Protein AF-A0A521PHE8-F1 (afdb_monomer_lite)

Foldseek 3Di:
DWDFDADPNDTDTFDKAWLADDDDDDPPDCPPDPDQDDPDDQQAFLVRHGQDPLLVLLLLLLQQLLVVLVVPQQDQDPDDPDDAQDLVVFDDDDVRVVVNVVSNVVSVVVVVVNVVRRVVNVVSVVVSVLLNVLSSQLSNCSRVVDQDDDPDVVSSVSNCQSNDPPNVVVCPPVRRPDDSDKDKGWHDPDDDDDPRDDDSDPITMIITRPPPPDPPVSVVVVCCVVVVVVVVVVVVVVVVVVD

pLDDT: mean 74.25, std 20.32, range [35.22, 98.5]

Secondary structure (DSSP, 8-state):
-EEEEEETTEEEEEEEEE--S-----GGG--S-----------B-TTSPBPPHHHHHHHHHHHHHHHHHHH-PPPPPPP--PPPPPGGGS-SSHHHHHHHHHHHHHHHHHHHHHHHHHHHHHHHHHHHHHHHHHHHHHHHHHHHTS----S-HHHHHHHHHHHSTTGGGT-TTSTT-S---EEEEPPP-----GGGS--------EEEE---PPPHHHHHHHHHHHHHHHHHHHHHHHHHT--

Sequence (243 aa):
MQFDAVYGGQSVDLLAWCVDVYHTISAKDYAPDLQYVDTSTLSTDFNGKALDSGDVLKIGLLANYGQGVFDDVPVPPPAFTQAEPKRNQFPNGSAGTTAYNNAKAAYNAAKAAYNTALAAYNTAVSTRYTRLQAVQGAIWQVASNRNVSSSDSSFDLLVDNLSSANLTDFFVGGYGDGDYGFTLITPVQQYGGWNGKTPLALTQSFVFATGAVPEPTTWALLIAGFGGAGAMLRRQRRLASVA

Radius of gyration: 27.52 Å; chains: 1; bounding box: 55×78×85 Å

Structure (mmCIF, N/CA/C/O backbone):
data_AF-A0A521PHE8-F1
#
_entry.id   AF-A0A521PHE8-F1
#
loop_
_atom_site.group_PDB
_atom_site.id
_atom_site.type_symbol
_atom_site.label_atom_id
_atom_site.label_alt_id
_atom_site.label_comp_id
_atom_site.label_asym_id
_atom_site.label_entity_id
_atom_site.label_seq_id
_atom_site.pdbx_PDB_ins_code
_atom_site.Cartn_x
_atom_site.Cartn_y
_atom_site.Cartn_z
_atom_site.occupancy
_atom_site.B_iso_or_equiv
_atom_site.auth_seq_id
_atom_site.auth_comp_id
_atom_site.auth_asym_id
_atom_site.auth_atom_id
_atom_site.pdbx_PDB_model_num
ATOM 1 N N . MET A 1 1 ? -1.080 3.377 -10.713 1.00 60.16 1 MET A N 1
ATOM 2 C CA . MET A 1 1 ? -2.491 3.628 -11.103 1.00 60.16 1 MET A CA 1
ATOM 3 C C . MET A 1 1 ? -3.204 2.298 -11.210 1.00 60.16 1 MET A C 1
ATOM 5 O O . MET A 1 1 ? -2.550 1.339 -11.595 1.00 60.16 1 MET A O 1
ATOM 9 N N . GLN A 1 2 ? -4.483 2.239 -10.845 1.00 61.22 2 GLN A N 1
ATOM 10 C CA . GLN A 1 2 ? -5.293 1.025 -10.953 1.00 61.22 2 GLN A CA 1
ATOM 11 C C . GLN A 1 2 ? -6.159 1.121 -12.208 1.00 61.22 2 GLN A C 1
ATOM 13 O O . GLN A 1 2 ? -6.811 2.143 -12.423 1.00 61.22 2 GLN A O 1
ATOM 18 N N . PHE A 1 3 ? -6.121 0.079 -13.029 1.00 60.34 3 PHE A N 1
ATOM 19 C CA . PHE A 1 3 ? -6.925 -0.065 -14.233 1.00 60.34 3 PHE A CA 1
ATOM 20 C C . PHE A 1 3 ? -7.779 -1.323 -14.111 1.00 60.34 3 PHE A C 1
ATOM 22 O O . PHE A 1 3 ? -7.277 -2.353 -13.670 1.00 60.34 3 PHE A O 1
ATOM 29 N N . ASP A 1 4 ? -9.029 -1.254 -14.556 1.00 54.91 4 ASP A N 1
ATOM 30 C CA . ASP A 1 4 ? -9.853 -2.443 -14.750 1.00 54.91 4 ASP A CA 1
ATOM 31 C C . ASP A 1 4 ? -9.516 -3.030 -16.125 1.00 54.91 4 ASP A C 1
ATOM 33 O O . ASP A 1 4 ? -9.823 -2.432 -17.159 1.00 54.91 4 ASP A O 1
ATOM 37 N N . ALA A 1 5 ? -8.837 -4.175 -16.155 1.00 57.88 5 ALA A N 1
ATOM 38 C CA . ALA A 1 5 ? -8.518 -4.883 -17.391 1.00 57.88 5 ALA A CA 1
ATOM 39 C C . ALA A 1 5 ? -9.396 -6.129 -17.536 1.00 57.88 5 ALA A C 1
ATOM 41 O O . ALA A 1 5 ? -9.776 -6.753 -16.550 1.00 57.88 5 ALA A O 1
ATOM 42 N N . VAL A 1 6 ? -9.699 -6.533 -18.771 1.00 51.12 6 VAL A N 1
ATOM 43 C CA . VAL A 1 6 ? -10.417 -7.787 -19.038 1.00 51.12 6 VAL A CA 1
ATOM 44 C C . VAL A 1 6 ? -9.437 -8.819 -19.587 1.00 51.12 6 VAL A C 1
ATOM 46 O O . VAL A 1 6 ? -8.981 -8.703 -20.722 1.00 51.12 6 VAL A O 1
ATOM 49 N N . TYR A 1 7 ? -9.134 -9.855 -18.803 1.00 48.12 7 TYR A N 1
ATOM 50 C CA . TYR A 1 7 ? -8.293 -10.980 -19.222 1.00 48.12 7 TYR A CA 1
ATOM 51 C C . TYR A 1 7 ? -9.130 -12.259 -19.288 1.00 48.12 7 TYR A C 1
ATOM 53 O O . TYR A 1 7 ? -9.743 -12.668 -18.304 1.00 48.12 7 TYR A O 1
ATOM 61 N N . GLY A 1 8 ? -9.226 -12.876 -20.471 1.00 59.75 8 GLY A N 1
ATOM 62 C CA . GLY A 1 8 ? -10.042 -14.085 -20.661 1.00 59.75 8 GLY A CA 1
ATOM 63 C C . GLY A 1 8 ? -11.537 -13.900 -20.348 1.00 59.75 8 GLY A C 1
ATOM 64 O O . GLY A 1 8 ? -12.208 -14.865 -19.992 1.00 59.75 8 GLY A O 1
ATOM 65 N N . GLY A 1 9 ? -12.058 -12.671 -20.446 1.00 62.38 9 GLY A N 1
ATOM 66 C CA . GLY A 1 9 ? -13.449 -12.335 -20.115 1.00 62.38 9 GLY A CA 1
ATOM 67 C C . GLY A 1 9 ? -13.716 -12.045 -18.632 1.00 62.38 9 GLY A C 1
ATOM 68 O O . GLY A 1 9 ? -14.867 -11.806 -18.272 1.00 62.38 9 GLY A O 1
ATOM 69 N N . GLN A 1 10 ? -12.689 -12.044 -17.775 1.00 51.66 10 GLN A N 1
ATOM 70 C CA . GLN A 1 10 ? -12.795 -11.671 -16.361 1.00 51.66 10 GLN A CA 1
ATOM 71 C C . GLN A 1 10 ? -12.160 -10.303 -16.105 1.00 51.66 10 GLN A C 1
ATOM 73 O O . GLN A 1 10 ? -11.093 -10.012 -16.643 1.00 51.66 10 GLN A O 1
ATOM 78 N N . SER A 1 11 ? -12.816 -9.483 -15.278 1.00 61.56 11 SER A N 1
ATOM 79 C CA . SER A 1 11 ? -12.258 -8.213 -14.801 1.00 61.56 11 SER A CA 1
ATOM 80 C C . SER A 1 11 ? -11.144 -8.495 -13.798 1.00 61.56 11 SER A C 1
ATOM 82 O O . SER A 1 11 ? -11.363 -9.233 -12.836 1.00 61.56 11 SER A O 1
ATOM 84 N N . VAL A 1 12 ? -9.973 -7.914 -14.022 1.00 58.94 12 VAL A N 1
ATOM 85 C CA . VAL A 1 12 ? -8.814 -7.982 -13.133 1.00 58.94 12 VAL A CA 1
ATOM 86 C C . VAL A 1 12 ? -8.311 -6.573 -12.847 1.00 58.94 12 VAL A C 1
ATOM 88 O O . VAL A 1 12 ? -8.234 -5.740 -13.752 1.00 58.94 12 VAL A O 1
ATOM 91 N N . ASP A 1 13 ? -7.961 -6.321 -11.588 1.00 63.97 13 ASP A N 1
ATOM 92 C CA . ASP A 1 13 ? -7.276 -5.095 -11.192 1.00 63.97 13 ASP A CA 1
ATOM 93 C C . ASP A 1 13 ? -5.836 -5.144 -11.708 1.00 63.97 13 ASP A C 1
ATOM 95 O O . ASP A 1 13 ? -5.062 -6.038 -11.361 1.00 63.97 13 ASP A O 1
ATOM 99 N N . LEU A 1 14 ? -5.470 -4.176 -12.543 1.00 64.56 14 LEU A N 1
ATOM 100 C CA . LEU A 1 14 ? -4.130 -4.028 -13.091 1.00 64.56 14 LEU A CA 1
ATOM 101 C C . LEU A 1 14 ? -3.455 -2.809 -12.465 1.00 64.56 14 LEU A C 1
ATOM 103 O O . LEU A 1 14 ? -3.880 -1.667 -12.665 1.00 64.56 14 LEU A O 1
ATOM 107 N N . LEU A 1 15 ? -2.370 -3.042 -11.727 1.00 73.25 15 LEU A N 1
ATOM 108 C CA . LEU A 1 15 ? -1.516 -1.974 -11.224 1.00 73.25 15 LEU A CA 1
ATOM 109 C C . LEU A 1 15 ? -0.431 -1.654 -12.255 1.00 73.25 15 LEU A C 1
ATOM 111 O O . LEU A 1 15 ? 0.414 -2.490 -12.571 1.00 73.25 15 LEU A O 1
ATOM 115 N N . ALA A 1 16 ? -0.437 -0.419 -12.752 1.00 74.44 16 ALA A N 1
ATOM 116 C CA . ALA A 1 16 ? 0.614 0.089 -13.630 1.00 74.44 16 ALA A CA 1
ATOM 117 C C . ALA A 1 16 ? 1.405 1.216 -12.973 1.00 74.44 16 ALA A C 1
ATOM 119 O O . ALA A 1 16 ? 0.843 2.067 -12.265 1.00 74.44 16 ALA A O 1
ATOM 120 N N . TRP A 1 17 ? 2.688 1.267 -13.312 1.00 81.88 17 TRP A N 1
ATOM 121 C CA . TRP A 1 17 ? 3.620 2.307 -12.902 1.00 81.88 17 TRP A CA 1
ATOM 122 C C . TRP A 1 17 ? 4.071 3.118 -14.107 1.00 81.88 17 TRP A C 1
ATOM 124 O O . TRP A 1 17 ? 4.431 2.557 -15.140 1.00 81.88 17 TRP A O 1
ATOM 134 N N . CYS A 1 18 ? 4.066 4.440 -13.978 1.00 79.19 18 CYS A N 1
ATOM 135 C CA . CYS A 1 18 ? 4.538 5.323 -15.037 1.00 79.19 18 CYS A CA 1
ATOM 136 C C . CYS A 1 18 ? 6.061 5.305 -15.088 1.00 79.19 18 CYS A C 1
ATOM 138 O O . CYS A 1 18 ? 6.711 5.509 -14.070 1.00 79.19 18 CYS A O 1
ATOM 140 N N . VAL A 1 19 ? 6.637 5.142 -16.269 1.00 74.19 19 VAL A N 1
ATOM 141 C CA . VAL A 1 19 ? 8.089 5.239 -16.460 1.00 74.19 19 VAL A CA 1
ATOM 142 C C . VAL A 1 19 ? 8.487 6.611 -17.026 1.00 74.19 19 VAL A C 1
ATOM 144 O O . VAL A 1 19 ? 9.605 7.060 -16.797 1.00 74.19 19 VAL A O 1
ATOM 147 N N . ASP A 1 20 ? 7.553 7.326 -17.668 1.00 65.81 20 ASP A N 1
ATOM 148 C CA . ASP A 1 20 ? 7.750 8.692 -18.188 1.00 65.81 20 ASP A CA 1
ATOM 149 C C . ASP A 1 20 ? 6.983 9.759 -17.368 1.00 65.81 20 ASP A C 1
ATOM 151 O O . ASP A 1 20 ? 5.955 9.477 -16.739 1.00 65.81 20 ASP A O 1
ATOM 155 N N . VAL A 1 21 ? 7.504 10.990 -17.391 1.00 50.66 21 VAL A N 1
ATOM 156 C CA . VAL A 1 21 ? 7.116 12.171 -16.600 1.00 50.66 21 VAL A CA 1
ATOM 157 C C . VAL A 1 21 ? 6.097 13.060 -17.333 1.00 50.66 21 VAL A C 1
ATOM 159 O O . VAL A 1 21 ? 5.413 13.859 -16.695 1.00 50.66 21 VAL A O 1
ATOM 162 N N . TYR A 1 22 ? 5.931 12.920 -18.655 1.00 45.50 22 TYR A N 1
ATOM 163 C CA . TYR A 1 22 ? 4.944 13.695 -19.415 1.00 45.50 22 TYR A CA 1
ATOM 164 C C . TYR A 1 22 ? 3.748 12.857 -19.865 1.00 45.50 22 TYR A C 1
ATOM 166 O O . TYR A 1 22 ? 3.792 12.165 -20.879 1.00 45.50 22 TYR A O 1
ATOM 174 N N . HIS A 1 23 ? 2.623 13.001 -19.166 1.00 42.50 23 HIS A N 1
ATOM 175 C CA . HIS A 1 23 ? 1.325 12.620 -19.713 1.00 42.50 23 HIS A CA 1
ATOM 176 C C . HIS A 1 23 ? 0.177 13.398 -19.075 1.00 42.50 23 HIS A C 1
ATOM 178 O O . HIS A 1 23 ? 0.193 13.748 -17.898 1.00 42.50 23 HIS A O 1
ATOM 184 N N . THR A 1 24 ? -0.863 13.624 -19.871 1.00 38.47 24 THR A N 1
ATOM 185 C CA . THR A 1 24 ? -2.204 13.966 -19.393 1.00 38.47 24 THR A CA 1
ATOM 186 C C . THR A 1 24 ? -3.090 12.758 -19.663 1.00 38.47 24 THR A C 1
ATOM 188 O O . THR A 1 24 ? -3.462 12.498 -20.802 1.00 38.47 24 THR A O 1
ATOM 191 N N . ILE A 1 25 ? -3.420 11.996 -18.619 1.00 41.69 25 ILE A N 1
ATOM 192 C CA . ILE A 1 25 ? -4.462 10.971 -18.710 1.00 41.69 25 ILE A CA 1
ATOM 193 C C . ILE A 1 25 ? -5.783 11.700 -18.490 1.00 41.69 25 ILE A C 1
ATOM 195 O O . ILE A 1 25 ? -6.080 12.136 -17.379 1.00 41.69 25 ILE A O 1
ATOM 199 N N . SER A 1 26 ? -6.566 11.882 -19.551 1.00 39.66 26 SER A N 1
ATOM 200 C CA . SER A 1 26 ? -7.936 12.375 -19.424 1.00 39.66 26 SER A CA 1
ATOM 201 C C . SER A 1 26 ? -8.899 11.265 -19.821 1.00 39.66 26 SER A C 1
ATOM 203 O O . SER A 1 26 ? -8.796 10.710 -20.910 1.00 39.66 26 SER A O 1
ATOM 205 N N . ALA A 1 27 ? -9.844 10.948 -18.936 1.00 41.09 27 ALA A N 1
ATOM 206 C CA . ALA A 1 27 ? -10.867 9.925 -19.158 1.00 41.09 27 ALA A CA 1
ATOM 207 C C . ALA A 1 27 ? -11.920 10.330 -20.207 1.00 41.09 27 ALA A C 1
ATOM 209 O O . ALA A 1 27 ? -12.924 9.643 -20.362 1.00 41.09 27 ALA A O 1
ATOM 210 N N . LYS A 1 28 ? -11.768 11.489 -20.862 1.00 35.22 28 LYS A N 1
ATOM 211 C CA . LYS A 1 28 ? -12.925 12.176 -21.430 1.00 35.22 28 LYS A CA 1
ATOM 212 C C . LYS A 1 28 ? -13.445 11.571 -22.736 1.00 35.22 28 LYS A C 1
ATOM 214 O O . LYS A 1 28 ? -14.635 11.713 -22.961 1.00 35.22 28 LYS A O 1
ATOM 219 N N . ASP A 1 29 ? -12.645 10.844 -23.521 1.00 39.34 29 ASP A N 1
ATOM 220 C CA . ASP A 1 29 ? -13.097 10.328 -24.829 1.00 39.34 29 ASP A CA 1
ATOM 221 C C . ASP A 1 29 ? -12.449 8.983 -25.246 1.00 39.34 29 ASP A C 1
ATOM 223 O O . ASP A 1 29 ? -12.156 8.778 -26.422 1.00 39.34 29 ASP A O 1
ATOM 227 N N . TYR A 1 30 ? -12.192 8.046 -24.321 1.00 43.03 30 TYR A N 1
ATOM 228 C CA . TYR A 1 30 ? -11.636 6.731 -24.695 1.00 43.03 30 TYR A CA 1
ATOM 229 C C . TYR A 1 30 ? -12.733 5.709 -25.024 1.00 43.03 30 TYR A C 1
ATOM 231 O O . TYR A 1 30 ? -13.210 4.972 -24.165 1.00 43.03 30 TYR A O 1
ATOM 239 N N . ALA A 1 31 ? -13.132 5.686 -26.295 1.00 37.62 31 ALA A N 1
ATOM 240 C CA . ALA A 1 31 ? -13.858 4.586 -26.921 1.00 37.62 31 ALA A CA 1
ATOM 241 C C . ALA A 1 31 ? -13.259 4.340 -28.322 1.00 37.62 31 ALA A C 1
ATOM 243 O O . ALA A 1 31 ? -13.272 5.263 -29.139 1.00 37.62 31 ALA A O 1
ATOM 244 N N . PRO A 1 32 ? -12.768 3.134 -28.659 1.00 52.19 32 PRO A N 1
ATOM 245 C CA . PRO A 1 32 ? -12.694 1.925 -27.842 1.00 52.19 32 PRO A CA 1
ATOM 246 C C . PRO A 1 32 ? -11.454 1.930 -26.934 1.00 52.19 32 PRO A C 1
ATOM 248 O O . PRO A 1 32 ? -10.542 2.723 -27.140 1.00 52.19 32 PRO A O 1
ATOM 251 N N . ASP A 1 33 ? -11.477 1.067 -25.921 1.00 48.22 33 ASP A N 1
ATOM 252 C CA . ASP A 1 33 ? -10.433 0.764 -24.934 1.00 48.22 33 ASP A CA 1
ATOM 253 C C . ASP A 1 33 ? -9.002 1.139 -25.352 1.00 48.22 33 ASP A C 1
ATOM 255 O O . ASP A 1 33 ? -8.581 0.866 -26.476 1.00 48.22 33 ASP A O 1
ATOM 259 N N . LEU A 1 34 ? -8.232 1.716 -24.421 1.00 43.12 34 LEU A N 1
ATOM 260 C CA . LEU A 1 34 ? -6.784 1.914 -24.550 1.00 43.12 34 LEU A CA 1
ATOM 261 C C . LEU A 1 34 ? -6.100 0.584 -24.921 1.00 43.12 34 LEU A C 1
ATOM 263 O O . LEU A 1 34 ? -5.728 -0.205 -24.053 1.00 43.12 34 LEU A O 1
ATOM 267 N N . GLN A 1 35 ? -5.945 0.320 -26.219 1.00 40.91 35 GLN A N 1
ATOM 268 C CA . GLN A 1 35 ? -5.210 -0.832 -26.718 1.00 40.91 35 GLN A CA 1
ATOM 269 C C . GLN A 1 35 ? -3.734 -0.477 -26.756 1.00 40.91 35 GLN A C 1
ATOM 271 O O . GLN A 1 35 ? -3.238 0.183 -27.668 1.00 40.91 35 GLN A O 1
ATOM 276 N N . TYR A 1 36 ? -3.033 -0.943 -25.738 1.00 42.69 36 TYR A N 1
ATOM 277 C CA . TYR A 1 36 ? -1.590 -0.922 -25.698 1.00 42.69 36 TYR A CA 1
ATOM 278 C C . TYR A 1 36 ? -1.056 -2.187 -26.372 1.00 42.69 36 TYR A C 1
ATOM 280 O O . TYR A 1 36 ? -1.073 -3.268 -25.789 1.00 42.69 36 TYR A O 1
ATOM 288 N N . VAL A 1 37 ? -0.610 -2.061 -27.619 1.00 37.97 37 VAL A N 1
ATOM 289 C CA . VAL A 1 37 ? 0.089 -3.137 -28.327 1.00 37.97 37 VAL A CA 1
ATOM 290 C C . VAL A 1 37 ? 1.516 -2.665 -28.517 1.00 37.97 37 VAL A C 1
ATOM 292 O O . VAL A 1 37 ? 1.806 -1.937 -29.464 1.00 37.97 37 VAL A O 1
ATOM 295 N N . ASP A 1 38 ? 2.394 -3.018 -27.585 1.00 41.22 38 ASP A N 1
ATOM 296 C CA . ASP A 1 38 ? 3.804 -2.699 -27.725 1.00 41.22 38 ASP A CA 1
ATOM 297 C C . ASP A 1 38 ? 4.692 -3.879 -27.340 1.00 41.22 38 ASP A C 1
ATOM 299 O O . ASP A 1 38 ? 4.517 -4.517 -26.305 1.00 41.22 38 ASP A O 1
ATOM 303 N N . THR A 1 39 ? 5.631 -4.175 -28.232 1.00 43.56 39 THR A N 1
ATOM 304 C CA . THR A 1 39 ? 6.709 -5.153 -28.051 1.00 43.56 39 THR A CA 1
ATOM 305 C C . THR A 1 39 ? 8.073 -4.461 -28.038 1.00 43.56 39 THR A C 1
ATOM 307 O O . THR A 1 39 ? 9.100 -5.129 -28.162 1.00 43.56 39 THR A O 1
ATOM 310 N N . SER A 1 40 ? 8.097 -3.127 -27.989 1.00 41.78 40 SER A N 1
ATOM 311 C CA . SER A 1 40 ? 9.316 -2.330 -28.037 1.00 41.78 40 SER A CA 1
ATOM 312 C C . SER A 1 40 ? 9.991 -2.317 -26.672 1.00 41.78 40 SER A C 1
ATOM 314 O O . SER A 1 40 ? 9.370 -2.156 -25.624 1.00 41.78 40 SER A O 1
ATOM 316 N N . THR A 1 41 ? 11.303 -2.499 -26.681 1.00 51.81 41 THR A N 1
ATOM 317 C CA . THR A 1 41 ? 12.117 -2.455 -25.470 1.00 51.81 41 THR A CA 1
ATOM 318 C C . THR A 1 41 ? 12.286 -1.006 -25.010 1.00 51.81 41 THR A C 1
ATOM 320 O O . THR A 1 41 ? 12.571 -0.140 -25.838 1.00 51.81 41 THR A O 1
ATOM 323 N N . LEU A 1 42 ? 12.195 -0.734 -23.700 1.00 58.28 42 LEU A N 1
ATOM 324 C CA . LEU A 1 42 ? 12.598 0.562 -23.139 1.00 58.28 42 LEU A CA 1
ATOM 325 C C . LEU A 1 42 ? 14.093 0.766 -23.394 1.00 58.28 42 LEU A C 1
ATOM 327 O O . LEU A 1 42 ? 14.926 0.233 -22.666 1.00 58.28 42 LEU A O 1
ATOM 331 N N . SER A 1 43 ? 14.443 1.496 -24.445 1.00 61.25 43 SER A N 1
ATOM 332 C CA . SER A 1 43 ? 15.846 1.705 -24.802 1.00 61.25 43 SER A CA 1
ATOM 333 C C . SER A 1 43 ? 16.368 3.069 -24.387 1.00 61.25 43 SER A C 1
ATOM 335 O O . SER A 1 43 ? 17.580 3.229 -24.314 1.00 61.25 43 SER A O 1
ATOM 337 N N . THR A 1 44 ? 15.497 4.053 -24.141 1.00 58.56 44 THR A N 1
ATOM 338 C CA . THR A 1 44 ? 15.895 5.434 -23.841 1.00 58.56 44 THR A CA 1
ATOM 339 C C . THR A 1 44 ? 14.967 6.120 -22.843 1.00 58.56 44 THR A C 1
ATOM 341 O O . THR A 1 44 ? 13.768 5.850 -22.826 1.00 58.56 44 THR A O 1
ATOM 344 N N . ASP A 1 45 ? 15.514 7.047 -22.061 1.00 62.69 45 ASP A N 1
ATOM 345 C CA . ASP A 1 45 ? 14.758 7.998 -21.253 1.00 62.69 45 ASP A CA 1
ATOM 346 C C . ASP A 1 45 ? 14.121 9.114 -22.105 1.00 62.69 45 ASP A C 1
ATOM 348 O O . ASP A 1 45 ? 14.315 9.210 -23.320 1.00 62.69 45 ASP A O 1
ATOM 352 N N . PHE A 1 46 ? 13.384 10.006 -21.442 1.00 57.78 46 PHE A N 1
ATOM 353 C CA . PHE A 1 46 ? 12.715 11.157 -22.056 1.00 57.78 46 PHE A CA 1
ATOM 354 C C . PHE A 1 46 ? 13.664 12.208 -22.673 1.00 57.78 46 PHE A C 1
ATOM 356 O O . PHE A 1 46 ? 13.226 13.035 -23.470 1.00 57.78 46 PHE A O 1
ATOM 363 N N . ASN A 1 47 ? 14.955 12.205 -22.319 1.00 56.41 47 ASN A N 1
ATOM 364 C CA . ASN A 1 47 ? 15.985 13.044 -22.942 1.00 56.41 47 ASN A CA 1
ATOM 365 C C . ASN A 1 47 ? 16.738 12.302 -24.060 1.00 56.41 47 ASN A C 1
ATOM 367 O O . ASN A 1 47 ? 17.701 12.841 -24.609 1.00 56.41 47 ASN A O 1
ATOM 371 N N . GLY A 1 48 ? 16.334 11.072 -24.394 1.00 60.94 48 GLY A N 1
ATOM 372 C CA . GLY A 1 48 ? 17.009 10.227 -25.371 1.00 60.94 48 GLY A CA 1
ATOM 373 C C . GLY A 1 48 ? 18.295 9.567 -24.857 1.00 60.94 48 GLY A C 1
ATOM 374 O O . GLY A 1 48 ? 19.033 8.997 -25.661 1.00 60.94 48 GLY A O 1
ATOM 375 N N . LYS A 1 49 ? 18.593 9.620 -23.548 1.00 67.12 49 LYS A N 1
ATOM 376 C CA . LYS A 1 49 ? 19.691 8.849 -22.938 1.00 67.12 49 LYS A CA 1
ATOM 377 C C . LYS A 1 49 ? 19.311 7.378 -22.991 1.00 67.12 49 LYS A C 1
ATOM 379 O O . LYS A 1 49 ? 18.228 7.019 -22.552 1.00 67.12 49 LYS A O 1
ATOM 384 N N . ALA A 1 50 ? 20.210 6.521 -23.462 1.00 69.81 50 ALA A N 1
ATOM 385 C CA . ALA A 1 50 ? 19.973 5.086 -23.406 1.00 69.81 50 ALA A CA 1
ATOM 386 C C . ALA A 1 50 ? 19.793 4.606 -21.954 1.00 69.81 50 ALA A C 1
ATOM 388 O O . ALA A 1 50 ? 20.596 4.960 -21.086 1.00 69.81 50 ALA A O 1
ATOM 389 N N . LEU A 1 51 ? 18.755 3.807 -21.708 1.00 70.19 51 LEU A N 1
ATOM 390 C CA . LEU A 1 51 ? 18.647 3.038 -20.472 1.00 70.19 51 LEU A CA 1
ATOM 391 C C . LEU A 1 51 ? 19.467 1.768 -20.632 1.00 70.19 51 LEU A C 1
ATOM 393 O O . LEU A 1 51 ? 19.360 1.076 -21.648 1.00 70.19 51 LEU A O 1
ATOM 397 N N . ASP A 1 52 ? 20.304 1.477 -19.644 1.00 78.19 52 ASP A N 1
ATOM 398 C CA . ASP A 1 52 ? 21.048 0.228 -19.638 1.00 78.19 52 ASP A CA 1
ATOM 399 C C . ASP A 1 52 ? 20.214 -0.918 -19.040 1.00 78.19 52 ASP A C 1
ATOM 401 O O . ASP A 1 52 ? 19.123 -0.738 -18.492 1.00 78.19 52 ASP A O 1
ATOM 405 N N . SER A 1 53 ? 20.726 -2.140 -19.162 1.00 72.19 53 SER A N 1
ATOM 406 C CA . SER A 1 53 ? 20.086 -3.335 -18.602 1.00 72.19 53 SER A CA 1
ATOM 407 C C . SER A 1 53 ? 19.888 -3.266 -17.083 1.00 72.19 53 SER A C 1
ATOM 409 O O . SER A 1 53 ? 18.995 -3.925 -16.557 1.00 72.19 53 SER A O 1
ATOM 411 N N . GLY A 1 54 ? 20.719 -2.495 -16.377 1.00 76.94 54 GLY A N 1
ATOM 412 C CA . GLY A 1 54 ? 20.599 -2.276 -14.942 1.00 76.94 54 GLY A CA 1
ATOM 413 C C . GLY A 1 54 ? 19.429 -1.353 -14.612 1.00 76.94 54 GLY A C 1
ATOM 414 O O . GLY A 1 54 ? 18.633 -1.689 -13.740 1.00 76.94 54 GLY A O 1
ATOM 415 N N . ASP A 1 55 ? 19.274 -0.244 -15.334 1.00 77.31 55 ASP A N 1
ATOM 416 C CA . ASP A 1 55 ? 18.141 0.679 -15.186 1.00 77.31 55 ASP A CA 1
ATOM 417 C C . ASP A 1 55 ? 16.806 -0.049 -15.419 1.00 77.31 55 ASP A C 1
ATOM 419 O O . ASP A 1 55 ? 15.889 0.023 -14.596 1.00 77.31 55 ASP A O 1
ATOM 423 N N . VAL A 1 56 ? 16.723 -0.830 -16.500 1.00 74.19 56 VAL A N 1
ATOM 424 C CA . VAL A 1 56 ? 15.532 -1.620 -16.852 1.00 74.19 56 VAL A CA 1
ATOM 425 C C . VAL A 1 56 ? 15.214 -2.673 -15.784 1.00 74.19 56 VAL A C 1
ATOM 427 O O . VAL A 1 56 ? 14.060 -2.803 -15.369 1.00 74.19 56 VAL A O 1
ATOM 430 N N . LEU A 1 57 ? 16.229 -3.388 -15.285 1.00 76.50 57 LEU A N 1
ATOM 431 C CA . LEU A 1 57 ? 16.058 -4.359 -14.202 1.00 76.50 57 LEU A CA 1
ATOM 432 C C . LEU A 1 57 ? 15.533 -3.693 -12.924 1.00 76.50 57 LEU A C 1
ATOM 434 O O . LEU A 1 57 ? 14.596 -4.196 -12.306 1.00 76.50 57 LEU A O 1
ATOM 438 N N . LYS A 1 58 ? 16.101 -2.548 -12.536 1.00 79.81 58 LYS A N 1
ATOM 439 C CA . LYS A 1 58 ? 15.671 -1.808 -11.343 1.00 79.81 58 LYS A CA 1
ATOM 440 C C . LYS A 1 58 ? 14.224 -1.338 -11.448 1.00 79.81 58 LYS A C 1
ATOM 442 O O . LYS A 1 58 ? 13.477 -1.487 -10.487 1.00 79.81 58 LYS A O 1
ATOM 447 N N . ILE A 1 59 ? 13.813 -0.820 -12.607 1.00 81.12 59 ILE A N 1
ATOM 448 C CA . ILE A 1 59 ? 12.420 -0.421 -12.860 1.00 81.12 59 ILE A CA 1
ATOM 449 C C . ILE A 1 59 ? 11.478 -1.624 -12.696 1.00 81.12 59 ILE A C 1
ATOM 451 O O . ILE A 1 59 ? 10.447 -1.507 -12.034 1.00 81.12 59 ILE A O 1
ATOM 455 N N . GLY A 1 60 ? 11.852 -2.792 -13.228 1.00 77.19 60 GLY A N 1
ATOM 456 C CA . GLY A 1 60 ? 11.095 -4.034 -13.052 1.00 77.19 60 GLY A CA 1
ATOM 457 C C . GLY A 1 60 ? 10.994 -4.485 -11.591 1.00 77.19 60 GLY A C 1
ATOM 458 O O . GLY A 1 60 ? 9.912 -4.848 -11.126 1.00 77.19 60 GLY A O 1
ATOM 459 N N . LEU A 1 61 ? 12.092 -4.422 -10.834 1.00 79.00 61 LEU A N 1
ATOM 460 C CA . LEU A 1 61 ? 12.109 -4.760 -9.405 1.00 79.00 61 LEU A CA 1
ATOM 461 C C . LEU A 1 61 ? 11.235 -3.804 -8.580 1.00 79.00 61 LEU A C 1
ATOM 463 O O . LEU A 1 61 ? 10.454 -4.245 -7.738 1.00 79.00 61 LEU A O 1
ATOM 467 N N . LEU A 1 62 ? 11.308 -2.502 -8.863 1.00 85.12 62 LEU A N 1
ATOM 468 C CA . LEU A 1 62 ? 10.463 -1.490 -8.231 1.00 85.12 62 LEU A CA 1
ATOM 469 C C . LEU A 1 62 ? 8.980 -1.717 -8.531 1.00 85.12 62 LEU A C 1
ATOM 471 O O . LEU A 1 62 ? 8.157 -1.611 -7.623 1.00 85.12 62 LEU A O 1
ATOM 475 N N . ALA A 1 63 ? 8.635 -2.082 -9.768 1.00 83.94 63 ALA A N 1
ATOM 476 C CA . ALA A 1 63 ? 7.262 -2.412 -10.139 1.00 83.94 63 ALA A CA 1
ATOM 477 C C . ALA A 1 63 ? 6.730 -3.624 -9.355 1.00 83.94 63 ALA A C 1
ATOM 479 O O . ALA A 1 63 ? 5.607 -3.580 -8.850 1.00 83.94 63 ALA A O 1
ATOM 480 N N . ASN A 1 64 ? 7.548 -4.671 -9.202 1.00 79.19 64 ASN A N 1
ATOM 481 C CA . ASN A 1 64 ? 7.213 -5.867 -8.422 1.00 79.19 64 ASN A CA 1
ATOM 482 C C . ASN A 1 64 ? 7.065 -5.572 -6.925 1.00 79.19 64 ASN A C 1
ATOM 484 O O . ASN A 1 64 ? 6.105 -6.009 -6.294 1.00 79.19 64 ASN A O 1
ATOM 488 N N . TYR A 1 65 ? 7.966 -4.782 -6.347 1.00 84.31 65 TYR A N 1
ATOM 489 C CA . TYR A 1 65 ? 7.824 -4.341 -4.961 1.00 84.31 65 TYR A CA 1
ATOM 490 C C . TYR A 1 65 ? 6.582 -3.480 -4.761 1.00 84.31 65 TYR A C 1
ATOM 492 O O . TYR A 1 65 ? 5.828 -3.683 -3.811 1.00 84.31 65 TYR A O 1
ATOM 500 N N . GLY A 1 66 ? 6.324 -2.562 -5.688 1.00 85.50 66 GLY A N 1
ATOM 501 C CA . GLY A 1 66 ? 5.110 -1.769 -5.701 1.00 85.50 66 GLY A CA 1
ATOM 502 C C . GLY A 1 66 ? 3.844 -2.627 -5.750 1.00 85.50 66 GLY A C 1
ATOM 503 O O . GLY A 1 66 ? 2.889 -2.323 -5.038 1.00 85.50 66 GLY A O 1
ATOM 504 N N . GLN A 1 67 ? 3.844 -3.706 -6.538 1.00 84.50 67 GLN A N 1
ATOM 505 C CA . GLN A 1 67 ? 2.766 -4.697 -6.553 1.00 84.50 67 GLN A CA 1
ATOM 506 C C . GLN A 1 67 ? 2.608 -5.368 -5.185 1.00 84.50 67 GLN A C 1
ATOM 508 O O . GLN A 1 67 ? 1.509 -5.383 -4.646 1.00 84.50 67 GLN A O 1
ATOM 513 N N . GLY A 1 68 ? 3.702 -5.812 -4.562 1.00 83.50 68 GLY A N 1
ATOM 514 C CA . GLY A 1 68 ? 3.667 -6.382 -3.212 1.00 83.50 68 GLY A CA 1
ATOM 515 C C . GLY A 1 68 ? 3.083 -5.426 -2.164 1.00 83.50 68 GLY A C 1
ATOM 516 O O . GLY A 1 68 ? 2.219 -5.808 -1.381 1.00 83.50 68 GLY A O 1
ATOM 517 N N . VAL A 1 69 ? 3.486 -4.152 -2.191 1.00 86.38 69 VAL A N 1
ATOM 518 C CA . VAL A 1 69 ? 2.915 -3.107 -1.322 1.00 86.38 69 VAL A CA 1
ATOM 519 C C . VAL A 1 69 ? 1.435 -2.862 -1.636 1.00 86.38 69 VAL A C 1
ATOM 521 O O . VAL A 1 69 ? 0.648 -2.549 -0.739 1.00 86.38 69 VAL A O 1
ATOM 524 N N . PHE A 1 70 ? 1.033 -2.969 -2.903 1.00 86.44 70 PHE A N 1
ATOM 525 C CA . PHE A 1 70 ? -0.364 -2.843 -3.294 1.00 86.44 70 PHE A CA 1
ATOM 526 C C . PHE A 1 70 ? -1.195 -4.018 -2.762 1.00 86.44 70 PHE A C 1
ATOM 528 O O . PHE A 1 70 ? -2.263 -3.785 -2.201 1.00 86.44 70 PHE A O 1
ATOM 535 N N . ASP A 1 71 ? -0.691 -5.241 -2.839 1.00 84.38 71 ASP A N 1
ATOM 536 C CA . ASP A 1 71 ? -1.408 -6.428 -2.369 1.00 84.38 71 ASP A CA 1
ATOM 537 C C . ASP A 1 71 ? -1.465 -6.519 -0.831 1.00 84.38 71 ASP A C 1
ATOM 539 O O . ASP A 1 71 ? -2.417 -7.077 -0.281 1.00 84.38 71 ASP A O 1
ATOM 543 N N . ASP A 1 72 ? -0.511 -5.902 -0.120 1.00 86.62 72 ASP A N 1
ATOM 544 C CA . ASP A 1 72 ? -0.473 -5.793 1.349 1.00 86.62 72 ASP A CA 1
ATOM 545 C C . ASP A 1 72 ? -1.493 -4.770 1.889 1.00 86.62 72 ASP A C 1
ATOM 547 O O . ASP A 1 72 ? -1.159 -3.728 2.461 1.00 86.62 72 ASP A O 1
ATOM 551 N N . VAL A 1 73 ? -2.780 -5.025 1.647 1.00 87.50 73 VAL A N 1
ATOM 552 C CA . VAL A 1 73 ? -3.880 -4.168 2.099 1.00 87.50 73 VAL A CA 1
ATOM 553 C C . VAL A 1 73 ? -4.100 -4.357 3.608 1.00 87.50 73 VAL A C 1
ATOM 555 O O . VAL A 1 73 ? -4.435 -5.464 4.040 1.00 87.50 73 VAL A O 1
ATOM 558 N N . PRO A 1 74 ? -3.995 -3.292 4.432 1.00 92.25 74 PRO A N 1
ATOM 559 C CA . PRO A 1 74 ? -4.285 -3.392 5.857 1.00 92.25 74 PRO A CA 1
ATOM 560 C C . PRO A 1 74 ? -5.714 -3.881 6.105 1.00 92.25 74 PRO A C 1
ATOM 562 O O . PRO A 1 74 ? -6.659 -3.444 5.449 1.00 92.25 74 PRO A O 1
ATOM 565 N N . VAL A 1 75 ? -5.892 -4.752 7.098 1.00 94.31 75 VAL A N 1
ATOM 566 C CA . VAL A 1 75 ? -7.219 -5.257 7.468 1.00 94.31 75 VAL A CA 1
ATOM 567 C C . VAL A 1 75 ? -7.913 -4.241 8.386 1.00 94.31 75 VAL A C 1
ATOM 569 O O . VAL A 1 75 ? -7.359 -3.906 9.439 1.00 94.31 75 VAL A O 1
ATOM 572 N N . PRO A 1 76 ? -9.115 -3.742 8.040 1.00 95.38 76 PRO A N 1
ATOM 573 C CA . PRO A 1 76 ? -9.846 -2.823 8.904 1.00 95.38 76 PRO A CA 1
ATOM 574 C C . PRO A 1 76 ? -10.300 -3.521 10.194 1.00 95.38 76 PRO A C 1
ATOM 576 O O . PRO A 1 76 ? -10.661 -4.704 10.163 1.00 95.38 76 PRO A O 1
ATOM 579 N N . PRO A 1 77 ? -10.340 -2.814 11.341 1.00 96.50 77 PRO A N 1
ATOM 580 C CA . PRO A 1 77 ? -10.917 -3.382 12.550 1.00 96.50 77 PRO A CA 1
ATOM 581 C C . PRO A 1 77 ? -12.410 -3.687 12.331 1.00 96.50 77 PRO A C 1
ATOM 583 O O . PRO A 1 77 ? -13.089 -2.943 11.614 1.00 96.50 77 PRO A O 1
ATOM 586 N N . PRO A 1 78 ? -12.961 -4.734 12.973 1.00 96.50 78 PRO A N 1
ATOM 587 C CA . PRO A 1 78 ? -14.392 -5.003 12.929 1.00 96.50 78 PRO A CA 1
ATOM 588 C C . PRO A 1 78 ? -15.194 -3.778 13.370 1.00 96.50 78 PRO A C 1
ATOM 590 O O . PRO A 1 78 ? -14.824 -3.105 14.335 1.00 96.50 78 PRO A O 1
ATOM 593 N N . ALA A 1 79 ? -16.307 -3.507 12.686 1.00 96.00 79 ALA A N 1
ATOM 594 C CA . ALA A 1 79 ? -17.168 -2.379 13.016 1.00 96.00 79 ALA A CA 1
ATOM 595 C C . ALA A 1 79 ? -17.592 -2.426 14.493 1.00 96.00 79 ALA A C 1
ATOM 597 O O . ALA A 1 79 ? -17.996 -3.470 15.012 1.00 96.00 79 ALA A O 1
ATOM 598 N N . PHE A 1 80 ? -17.529 -1.282 15.173 1.00 97.31 80 PHE A N 1
ATOM 599 C CA . PHE A 1 80 ? -17.960 -1.190 16.562 1.00 97.31 80 PHE A CA 1
ATOM 600 C C . PHE A 1 80 ? -19.492 -1.231 16.651 1.00 97.31 80 PHE A C 1
ATOM 602 O O . PHE A 1 80 ? -20.167 -0.248 16.351 1.00 97.31 80 PHE A O 1
ATOM 609 N N . THR A 1 81 ? -20.046 -2.373 17.062 1.00 97.12 81 THR A N 1
ATOM 610 C CA . THR A 1 81 ? -21.503 -2.615 17.108 1.00 97.12 81 THR A CA 1
ATOM 611 C C . THR A 1 81 ? -22.108 -2.546 18.509 1.00 97.12 81 THR A C 1
ATOM 613 O O . THR A 1 81 ? -23.330 -2.616 18.654 1.00 97.12 81 THR A O 1
ATOM 616 N N . GLN A 1 82 ? -21.290 -2.409 19.557 1.00 96.44 82 GLN A N 1
ATOM 617 C CA . GLN A 1 82 ? -21.789 -2.376 20.929 1.00 96.44 82 GLN A CA 1
ATOM 618 C C . GLN A 1 82 ? -22.651 -1.127 21.151 1.00 96.44 82 GLN A C 1
ATOM 620 O O . GLN A 1 82 ? -22.200 0.003 20.963 1.00 96.44 82 GLN A O 1
ATOM 625 N N . ALA A 1 83 ? -23.893 -1.326 21.588 1.00 96.75 83 ALA A N 1
ATOM 626 C CA . ALA A 1 83 ? -24.774 -0.225 21.942 1.00 96.75 83 ALA A CA 1
ATOM 627 C C . ALA A 1 83 ? -24.329 0.429 23.255 1.00 96.75 83 ALA A C 1
ATOM 629 O O . ALA A 1 83 ? -23.941 -0.242 24.213 1.00 96.75 83 ALA A O 1
ATOM 630 N N . GLU A 1 84 ? -24.438 1.752 23.312 1.00 97.38 84 GLU A N 1
ATOM 631 C CA . GLU A 1 84 ? -24.168 2.499 24.531 1.00 97.38 84 GLU A CA 1
ATOM 632 C C . GLU A 1 84 ? -25.183 2.142 25.634 1.00 97.38 84 GLU A C 1
ATOM 634 O O . GLU A 1 84 ? -26.393 2.242 25.392 1.00 97.38 84 GLU A O 1
ATOM 639 N N . PRO A 1 85 ? -24.730 1.765 26.849 1.00 97.62 85 PRO A N 1
ATOM 640 C CA . PRO A 1 85 ? -25.620 1.525 27.977 1.00 97.62 85 PRO A CA 1
ATOM 641 C C . PRO A 1 85 ? -26.416 2.785 28.310 1.00 97.62 85 PRO A C 1
ATOM 643 O O . PRO A 1 85 ? -25.849 3.863 28.494 1.00 97.62 85 PRO A O 1
ATOM 646 N N . LYS A 1 86 ? -27.735 2.649 28.430 1.00 97.62 86 LYS A N 1
ATOM 647 C CA . LYS A 1 86 ? -28.637 3.749 28.785 1.00 97.62 86 LYS A CA 1
ATOM 648 C C . LYS A 1 86 ? -29.050 3.625 30.242 1.00 97.62 86 LYS A C 1
ATOM 650 O O . LYS A 1 86 ? -29.354 2.535 30.715 1.00 97.62 86 LYS A O 1
ATOM 655 N N . ARG A 1 87 ? -29.131 4.747 30.962 1.00 96.38 87 ARG A N 1
ATOM 656 C CA . ARG A 1 87 ? -29.454 4.741 32.400 1.00 96.38 87 ARG A CA 1
ATOM 657 C C . ARG A 1 87 ? -30.788 4.065 32.733 1.00 96.38 87 ARG A C 1
ATOM 659 O O . ARG A 1 87 ? -30.895 3.420 33.771 1.00 96.38 87 ARG A O 1
ATOM 666 N N . ASN A 1 88 ? -31.774 4.192 31.850 1.00 96.25 88 ASN A N 1
ATOM 667 C CA . ASN A 1 88 ? -33.103 3.594 31.997 1.00 96.25 88 ASN A CA 1
ATOM 668 C C . ASN A 1 88 ? -33.126 2.060 31.851 1.00 96.25 88 ASN A C 1
ATOM 670 O O . ASN A 1 88 ? -34.157 1.454 32.114 1.00 96.25 88 ASN A O 1
ATOM 674 N N . GLN A 1 89 ? -32.016 1.434 31.451 1.00 96.62 89 GLN A N 1
ATOM 675 C CA . GLN A 1 89 ? -31.869 -0.025 31.402 1.00 96.62 89 GLN A CA 1
ATOM 676 C C . GLN A 1 89 ? -31.509 -0.628 32.769 1.00 96.62 89 GLN A C 1
ATOM 678 O O . GLN A 1 89 ? -31.430 -1.847 32.895 1.00 96.62 89 GLN A O 1
ATOM 683 N N . PHE A 1 90 ? -31.272 0.203 33.790 1.00 97.25 90 PHE A N 1
ATOM 684 C CA . PHE A 1 90 ? -30.802 -0.224 35.106 1.00 97.25 90 PHE A CA 1
ATOM 685 C C . PHE A 1 90 ? -31.797 0.180 36.203 1.00 97.25 90 PHE A C 1
ATOM 687 O O . PHE A 1 90 ? -32.412 1.244 36.094 1.00 97.25 90 PHE A O 1
ATOM 694 N N . PRO A 1 91 ? -31.926 -0.610 37.290 1.00 96.62 91 PRO A N 1
ATOM 695 C CA . PRO A 1 91 ? -32.784 -0.264 38.421 1.00 96.62 91 PRO A CA 1
ATOM 696 C C . PRO A 1 91 ? -32.456 1.102 39.042 1.00 96.62 91 PRO A C 1
ATOM 698 O O . PRO A 1 91 ? -31.337 1.617 38.936 1.00 96.62 91 PRO A O 1
ATOM 701 N N . ASN A 1 92 ? -33.427 1.680 39.747 1.00 95.06 92 ASN A N 1
ATOM 702 C CA . ASN A 1 92 ? -33.201 2.870 40.566 1.00 95.06 92 ASN A CA 1
ATOM 703 C C . ASN A 1 92 ? -32.449 2.515 41.861 1.00 95.06 92 ASN A C 1
ATOM 705 O O . ASN A 1 92 ? -32.489 1.379 42.331 1.00 95.06 92 ASN A O 1
ATOM 709 N N .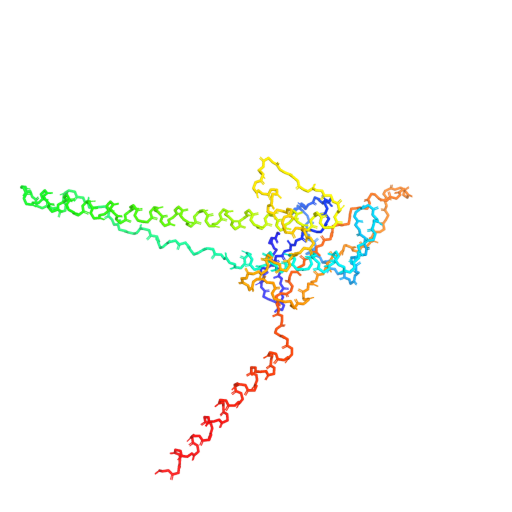 GLY A 1 93 ? -31.768 3.501 42.448 1.00 95.75 93 GLY A N 1
ATOM 710 C CA . GLY A 1 93 ? -30.991 3.337 43.681 1.00 95.75 93 GLY A CA 1
ATOM 711 C C . GLY A 1 93 ? -29.496 3.092 43.456 1.00 95.75 93 GLY A C 1
ATOM 712 O O . GLY A 1 93 ? -29.006 3.045 42.325 1.00 95.75 93 GLY A O 1
ATOM 713 N N . SER A 1 94 ? -28.755 2.969 44.560 1.00 96.00 94 SER A N 1
ATOM 714 C CA . SER A 1 94 ? -27.287 2.880 44.567 1.00 96.00 94 SER A CA 1
ATOM 715 C C . SER A 1 94 ? -26.765 1.683 43.771 1.00 96.00 94 SER A C 1
ATOM 717 O O . SER A 1 94 ? -25.884 1.852 42.933 1.00 96.00 94 SER A O 1
ATOM 719 N N . ALA A 1 95 ? -27.360 0.501 43.951 1.00 95.44 95 ALA A N 1
ATOM 720 C CA . ALA A 1 95 ? -26.961 -0.716 43.245 1.00 95.44 95 ALA A CA 1
ATOM 721 C C . ALA A 1 95 ? -27.095 -0.583 41.717 1.00 95.44 95 ALA A C 1
ATOM 723 O O . ALA A 1 95 ? -26.167 -0.914 40.978 1.00 95.44 95 ALA A O 1
ATOM 724 N N . GLY A 1 96 ? -28.214 -0.034 41.232 1.00 97.75 96 GLY A N 1
ATOM 725 C CA . GLY A 1 96 ? -28.411 0.203 39.802 1.00 97.75 96 GLY A CA 1
ATOM 726 C C . GLY A 1 96 ? -27.487 1.289 39.242 1.00 97.75 96 GLY A C 1
ATOM 727 O O . GLY A 1 96 ? -27.060 1.200 38.093 1.00 97.75 96 GLY A O 1
ATOM 728 N N . THR A 1 97 ? -27.108 2.279 40.059 1.00 97.69 97 THR A N 1
ATOM 729 C CA . THR A 1 97 ? -26.082 3.270 39.693 1.00 97.69 97 THR A CA 1
ATOM 730 C C . THR A 1 97 ? -24.711 2.651 39.526 1.00 97.69 97 THR A C 1
ATOM 732 O O . THR A 1 97 ? -24.057 2.909 38.518 1.00 97.69 97 THR A O 1
ATOM 735 N N . THR A 1 98 ? -24.304 1.788 40.451 1.00 98.25 98 THR A N 1
ATOM 736 C CA . THR A 1 98 ? -23.053 1.040 40.326 1.00 98.25 98 THR A CA 1
ATOM 737 C C . THR A 1 98 ? -23.058 0.165 39.071 1.00 98.25 98 THR A C 1
ATOM 739 O O . THR A 1 98 ? -22.102 0.201 38.302 1.00 98.25 98 THR A O 1
ATOM 742 N N . ALA A 1 99 ? -24.154 -0.553 38.798 1.00 98.00 99 ALA A N 1
ATOM 743 C CA . ALA A 1 99 ? -24.276 -1.391 37.605 1.00 98.00 99 ALA A CA 1
ATOM 744 C C . ALA A 1 99 ? -24.190 -0.586 36.294 1.00 98.00 99 ALA A C 1
ATOM 746 O O . ALA A 1 99 ? -23.443 -0.967 35.392 1.00 98.00 99 ALA A O 1
ATOM 747 N N . TYR A 1 100 ? -24.894 0.551 36.205 1.00 98.19 100 TYR A N 1
ATOM 748 C CA . TYR A 1 100 ? -24.812 1.453 35.052 1.00 98.19 100 TYR A CA 1
ATOM 749 C C . TYR A 1 100 ? -23.389 1.982 34.851 1.00 98.19 100 TYR A C 1
ATOM 751 O O . TYR A 1 100 ? -22.868 1.923 33.740 1.00 98.19 100 TYR A O 1
ATOM 759 N N . ASN A 1 101 ? -22.743 2.461 35.917 1.00 98.06 101 ASN A N 1
ATOM 760 C CA . ASN A 1 101 ? -21.389 3.005 35.838 1.00 98.06 101 ASN A CA 1
ATOM 761 C C . ASN A 1 101 ? -20.384 1.940 35.381 1.00 98.06 101 ASN A C 1
ATOM 763 O O . ASN A 1 101 ? -19.553 2.224 34.521 1.00 98.06 101 ASN A O 1
ATOM 767 N N . ASN A 1 102 ? -20.504 0.706 35.880 1.00 98.12 102 ASN A N 1
ATOM 768 C CA . ASN A 1 102 ? -19.664 -0.414 35.456 1.00 98.12 102 ASN A CA 1
ATOM 769 C C . ASN A 1 102 ? -19.880 -0.758 33.973 1.00 98.12 102 ASN A C 1
ATOM 771 O O . ASN A 1 102 ? -18.913 -0.889 33.224 1.00 98.12 102 ASN A O 1
ATOM 775 N N . ALA A 1 103 ? -21.137 -0.845 33.522 1.00 98.25 103 ALA A N 1
ATOM 776 C CA . ALA A 1 103 ? -21.457 -1.099 32.117 1.00 98.25 103 ALA A CA 1
ATOM 777 C C . ALA A 1 103 ? -20.949 0.029 31.204 1.00 98.25 103 ALA A C 1
ATOM 779 O O . ALA A 1 103 ? -20.373 -0.226 30.145 1.00 98.25 103 ALA A O 1
ATOM 780 N N . LYS A 1 104 ? -21.120 1.285 31.630 1.00 98.38 104 LYS A N 1
ATOM 781 C CA . LYS A 1 104 ? -20.655 2.469 30.906 1.00 98.38 104 LYS A CA 1
ATOM 782 C C . LYS A 1 104 ? -19.129 2.514 30.819 1.00 98.38 104 LYS A C 1
ATOM 784 O O . LYS A 1 104 ? -18.599 2.833 29.757 1.00 98.38 104 LYS A O 1
ATOM 789 N N . ALA A 1 105 ? -18.428 2.153 31.894 1.00 98.38 105 ALA A N 1
ATOM 790 C CA . ALA A 1 105 ? -16.973 2.039 31.905 1.00 98.38 105 ALA A CA 1
ATOM 791 C C . ALA A 1 105 ? -16.482 0.950 30.937 1.00 98.38 105 ALA A C 1
ATOM 793 O O . ALA A 1 105 ? -15.585 1.213 30.139 1.00 98.38 105 ALA A O 1
ATOM 794 N N . ALA A 1 106 ? -17.115 -0.229 30.936 1.00 98.06 106 ALA A N 1
ATOM 795 C CA . ALA A 1 106 ? -16.785 -1.312 30.009 1.00 98.06 106 ALA A CA 1
ATOM 796 C C . ALA A 1 106 ? -17.006 -0.915 28.537 1.00 98.06 106 ALA A C 1
ATOM 798 O O . ALA A 1 106 ? -16.129 -1.134 27.704 1.00 98.06 106 ALA A O 1
ATOM 799 N N . TYR A 1 107 ? -18.134 -0.266 28.223 1.00 98.50 107 TYR A N 1
ATOM 800 C CA . TYR A 1 107 ? -18.401 0.283 26.888 1.00 98.50 107 TYR A CA 1
ATOM 801 C C . TYR A 1 107 ? -17.341 1.310 26.466 1.00 98.50 107 TYR A C 1
ATOM 803 O O . TYR A 1 107 ? -16.815 1.239 25.357 1.00 98.50 107 TYR A O 1
ATOM 811 N N . ASN A 1 108 ? -16.994 2.253 27.348 1.00 98.38 108 ASN A N 1
ATOM 812 C CA . ASN A 1 108 ? -15.983 3.267 27.050 1.00 98.38 108 ASN A CA 1
ATOM 813 C C . ASN A 1 108 ? -14.606 2.633 26.793 1.00 98.38 108 ASN A C 1
ATOM 815 O O . ASN A 1 108 ? -13.910 3.061 25.876 1.00 98.38 108 ASN A O 1
ATOM 819 N N . ALA A 1 109 ? -14.231 1.602 27.557 1.00 98.25 109 ALA A N 1
ATOM 820 C CA . ALA A 1 109 ? -12.985 0.865 27.355 1.00 98.25 109 ALA A CA 1
ATOM 821 C C . ALA A 1 109 ? -12.965 0.124 26.005 1.00 98.25 109 ALA A C 1
ATOM 823 O O . ALA A 1 109 ? -11.994 0.238 25.259 1.00 98.25 109 ALA A O 1
ATOM 824 N N . ALA A 1 110 ? -14.053 -0.567 25.648 1.00 98.12 110 ALA A N 1
ATOM 825 C CA . ALA A 1 110 ? -14.179 -1.239 24.353 1.00 98.12 110 ALA A CA 1
ATOM 826 C C . ALA A 1 110 ? -14.125 -0.243 23.181 1.00 98.12 110 ALA A C 1
ATOM 828 O O . ALA A 1 110 ? -13.426 -0.472 22.194 1.00 98.12 110 ALA A O 1
ATOM 829 N N . LYS A 1 111 ? -14.806 0.902 23.311 1.00 98.38 111 LYS A N 1
ATOM 830 C CA . LYS A 1 111 ? -14.778 1.978 22.313 1.00 98.38 111 LYS A CA 1
ATOM 831 C C . LYS A 1 111 ? -13.385 2.592 22.168 1.00 98.38 111 LYS A C 1
ATOM 833 O O . LYS A 1 111 ? -12.959 2.875 21.052 1.00 98.38 111 LYS A O 1
ATOM 838 N N . ALA A 1 112 ? -12.662 2.776 23.273 1.00 98.31 112 ALA A N 1
ATOM 839 C CA . ALA A 1 112 ? -11.281 3.249 23.242 1.00 98.31 112 ALA A CA 1
ATOM 840 C C . ALA A 1 112 ? -10.360 2.256 22.515 1.00 98.31 112 ALA A C 1
ATOM 842 O O . ALA A 1 112 ? -9.595 2.671 21.650 1.00 98.31 112 ALA A O 1
ATOM 843 N N . ALA A 1 113 ? -10.485 0.953 22.792 1.00 97.81 113 ALA A N 1
ATOM 844 C CA . ALA A 1 113 ? -9.722 -0.084 22.095 1.00 97.81 113 ALA A CA 1
ATOM 845 C C . ALA A 1 113 ? -10.011 -0.104 20.582 1.00 97.81 113 ALA A C 1
ATOM 847 O O . ALA A 1 113 ? -9.077 -0.152 19.781 1.00 97.81 113 ALA A O 1
ATOM 848 N N . TYR A 1 114 ? -11.285 0.009 20.185 1.00 98.38 114 TYR A N 1
ATOM 849 C CA . TYR A 1 114 ? -11.669 0.146 18.777 1.00 98.38 114 TYR A CA 1
ATOM 850 C C . TYR A 1 114 ? -11.040 1.385 18.126 1.00 98.38 114 TYR A C 1
ATOM 852 O O . TYR A 1 114 ? -10.465 1.279 17.047 1.00 98.38 114 TYR A O 1
ATOM 860 N N . ASN A 1 115 ? -11.093 2.547 18.784 1.00 98.06 115 ASN A N 1
ATOM 861 C CA . ASN A 1 115 ? -10.503 3.776 18.251 1.00 98.06 115 ASN A CA 1
ATOM 862 C C . ASN A 1 115 ? -8.981 3.662 18.074 1.00 98.06 115 ASN A C 1
ATOM 864 O O . ASN A 1 115 ? -8.453 4.147 17.077 1.00 98.06 115 ASN A O 1
ATOM 868 N N . THR A 1 116 ? -8.282 2.996 18.997 1.00 98.38 116 THR A N 1
ATOM 869 C CA . THR A 1 116 ? -6.847 2.704 18.859 1.00 98.38 116 THR A CA 1
ATOM 870 C C . THR A 1 116 ? -6.573 1.808 17.651 1.00 98.38 116 THR A C 1
ATOM 872 O O . THR A 1 116 ? -5.678 2.105 16.862 1.00 98.38 116 THR A O 1
ATOM 875 N N . ALA A 1 117 ? -7.361 0.745 17.461 1.00 97.88 117 ALA A N 1
ATOM 876 C CA . ALA A 1 117 ? -7.227 -0.138 16.303 1.00 97.88 117 ALA A CA 1
ATOM 877 C C . ALA A 1 117 ? -7.525 0.593 14.981 1.00 97.88 117 ALA A C 1
ATOM 879 O O . ALA A 1 117 ? -6.808 0.417 13.999 1.00 97.88 117 ALA A O 1
ATOM 880 N N . LEU A 1 118 ? -8.539 1.463 14.967 1.00 97.94 118 LEU A N 1
ATOM 881 C CA . LEU A 1 118 ? -8.883 2.287 13.810 1.00 97.94 118 LEU A CA 1
ATOM 882 C C . LEU A 1 118 ? -7.775 3.292 13.473 1.00 97.94 118 LEU A C 1
ATOM 884 O O . LEU A 1 118 ? -7.459 3.483 12.302 1.00 97.94 118 LEU A O 1
ATOM 888 N N . ALA A 1 119 ? -7.157 3.907 14.484 1.00 97.88 119 ALA A N 1
ATOM 889 C CA . ALA A 1 119 ? -6.011 4.787 14.284 1.00 97.88 119 ALA A CA 1
ATOM 890 C C . ALA A 1 119 ? -4.821 4.027 13.679 1.00 97.88 119 ALA A C 1
ATOM 892 O O . ALA A 1 119 ? -4.254 4.488 12.693 1.00 97.88 119 ALA A O 1
ATOM 893 N N . ALA A 1 120 ? -4.498 2.839 14.204 1.00 97.19 120 ALA A N 1
ATOM 894 C CA . ALA A 1 120 ? -3.434 1.993 13.663 1.00 97.19 120 ALA A CA 1
ATOM 895 C C . ALA A 1 120 ? -3.703 1.577 12.206 1.00 97.19 120 ALA A C 1
ATOM 897 O O . ALA A 1 120 ? -2.805 1.665 11.371 1.00 97.19 120 ALA A O 1
ATOM 898 N N . TYR A 1 121 ? -4.944 1.195 11.885 1.00 97.38 121 TYR A N 1
ATOM 899 C CA . TYR A 1 121 ? -5.372 0.910 10.514 1.00 97.38 121 TYR A CA 1
ATOM 900 C C . TYR A 1 121 ? -5.174 2.121 9.591 1.00 97.38 121 TYR A C 1
ATOM 902 O O . TYR A 1 121 ? -4.536 1.999 8.549 1.00 97.38 121 TYR A O 1
ATOM 910 N N . ASN A 1 122 ? -5.645 3.306 9.991 1.00 96.12 122 ASN A N 1
ATOM 911 C CA . ASN A 1 122 ? -5.493 4.525 9.191 1.00 96.12 122 ASN A CA 1
ATOM 912 C C . ASN A 1 122 ? -4.017 4.894 8.977 1.00 96.12 122 ASN A C 1
ATOM 914 O O . ASN A 1 122 ? -3.639 5.303 7.880 1.00 96.12 122 ASN A O 1
ATOM 918 N N . THR A 1 123 ? -3.172 4.721 9.998 1.00 96.50 123 THR A N 1
ATOM 919 C CA . THR A 1 123 ? -1.721 4.900 9.871 1.00 96.50 123 THR A CA 1
ATOM 920 C C . THR A 1 123 ? -1.128 3.907 8.874 1.00 96.50 123 THR A C 1
ATOM 922 O O . THR A 1 123 ? -0.408 4.334 7.979 1.00 96.50 123 THR A O 1
ATOM 925 N N . ALA A 1 124 ? -1.464 2.616 8.967 1.00 92.88 124 ALA A N 1
ATOM 926 C CA . ALA A 1 124 ? -0.971 1.594 8.042 1.00 92.88 124 ALA A CA 1
ATOM 927 C C . ALA A 1 124 ? -1.390 1.875 6.589 1.00 92.88 124 ALA A C 1
ATOM 929 O O . ALA A 1 124 ? -0.569 1.781 5.679 1.00 92.88 124 ALA A O 1
ATOM 930 N N . VAL A 1 125 ? -2.642 2.292 6.376 1.00 91.38 125 VAL A N 1
ATOM 931 C CA . VAL A 1 125 ? -3.151 2.700 5.059 1.00 91.38 125 VAL A CA 1
ATOM 932 C C . VAL A 1 125 ? -2.376 3.903 4.521 1.00 91.38 125 VAL A C 1
ATOM 934 O O . VAL A 1 125 ? -1.934 3.882 3.374 1.00 91.38 125 VAL A O 1
ATOM 937 N N . SER A 1 126 ? -2.160 4.930 5.348 1.00 90.62 126 SER A N 1
ATOM 938 C CA . SER A 1 126 ? -1.372 6.109 4.969 1.00 90.62 126 SER A CA 1
ATOM 939 C C . SER A 1 126 ? 0.064 5.729 4.591 1.00 90.62 126 SER A C 1
ATOM 941 O O . SER A 1 126 ? 0.527 6.062 3.503 1.00 90.62 126 SER A O 1
ATOM 943 N N . THR A 1 127 ? 0.740 4.933 5.428 1.00 90.81 127 THR A N 1
ATOM 944 C CA . THR A 1 127 ? 2.095 4.428 5.161 1.00 90.81 127 THR A CA 1
ATOM 945 C C . THR A 1 127 ? 2.163 3.626 3.864 1.00 90.81 127 THR A C 1
ATOM 947 O O . THR A 1 127 ? 3.112 3.790 3.097 1.00 90.81 127 THR A O 1
ATOM 950 N N . ARG A 1 128 ? 1.160 2.785 3.583 1.00 90.25 128 ARG A N 1
ATOM 951 C CA . ARG A 1 128 ? 1.065 2.051 2.316 1.00 90.25 128 ARG A CA 1
ATOM 952 C C . ARG A 1 128 ? 0.996 3.007 1.127 1.00 90.25 128 ARG A C 1
ATOM 954 O O . ARG A 1 128 ? 1.754 2.833 0.178 1.00 90.25 128 ARG A O 1
ATOM 961 N N . TYR A 1 129 ? 0.148 4.036 1.175 1.00 88.19 129 TYR A N 1
ATOM 962 C CA . TYR A 1 129 ? 0.072 5.023 0.093 1.00 88.19 129 TYR A CA 1
ATOM 963 C C . TYR A 1 129 ? 1.376 5.801 -0.093 1.00 88.19 129 TYR A C 1
ATOM 965 O O . TYR A 1 129 ? 1.809 5.964 -1.232 1.00 88.19 129 TYR A O 1
ATOM 973 N N . THR A 1 130 ? 2.042 6.209 0.991 1.00 89.12 130 THR A N 1
ATOM 974 C CA . THR A 1 130 ? 3.365 6.851 0.919 1.00 89.12 130 THR A CA 1
ATOM 975 C C . THR A 1 130 ? 4.392 5.941 0.248 1.00 89.12 130 THR A C 1
ATOM 977 O O . THR A 1 130 ? 5.137 6.396 -0.615 1.00 89.12 130 THR A O 1
ATOM 980 N N . ARG A 1 131 ? 4.408 4.642 0.578 1.00 90.50 131 ARG A N 1
ATOM 981 C CA . ARG A 1 131 ? 5.297 3.665 -0.071 1.00 90.50 131 ARG A CA 1
ATOM 982 C C . ARG A 1 131 ? 5.003 3.525 -1.559 1.00 90.50 131 ARG A C 1
ATOM 984 O O . ARG A 1 131 ? 5.931 3.596 -2.352 1.00 90.50 131 ARG A O 1
ATOM 991 N N . LEU A 1 132 ? 3.734 3.390 -1.949 1.00 89.12 132 LEU A N 1
ATOM 992 C CA . LEU A 1 132 ? 3.350 3.324 -3.365 1.00 89.12 132 LEU A CA 1
ATOM 993 C C . LEU A 1 132 ? 3.785 4.589 -4.119 1.00 89.12 132 LEU A C 1
ATOM 995 O O . LEU A 1 132 ? 4.356 4.503 -5.200 1.00 89.12 132 LEU A O 1
ATOM 999 N N . GLN A 1 133 ? 3.577 5.773 -3.543 1.00 87.06 133 GLN A N 1
ATOM 1000 C CA . GLN A 1 133 ? 4.048 7.025 -4.141 1.00 87.06 133 GLN A CA 1
ATOM 1001 C C . GLN A 1 133 ? 5.577 7.061 -4.257 1.00 87.06 133 GLN A C 1
ATOM 1003 O O . GLN A 1 133 ? 6.100 7.512 -5.275 1.00 87.06 133 GLN A O 1
ATOM 1008 N N . ALA A 1 134 ? 6.293 6.556 -3.251 1.00 91.12 134 ALA A N 1
ATOM 1009 C CA . ALA A 1 134 ? 7.748 6.531 -3.265 1.00 91.12 134 ALA A CA 1
ATOM 1010 C C . ALA A 1 134 ? 8.297 5.560 -4.318 1.00 91.12 134 ALA A C 1
ATOM 1012 O O . ALA A 1 134 ? 9.281 5.883 -4.973 1.00 91.12 134 ALA A O 1
ATOM 1013 N N . VAL A 1 135 ? 7.627 4.427 -4.563 1.00 90.75 135 VAL A N 1
ATOM 1014 C CA . VAL A 1 135 ? 7.947 3.526 -5.684 1.00 90.75 135 VAL A CA 1
ATOM 1015 C C . VAL A 1 135 ? 7.827 4.253 -7.018 1.00 90.75 135 VAL A C 1
ATOM 1017 O O . VAL A 1 135 ? 8.747 4.199 -7.830 1.00 90.75 135 VAL A O 1
ATOM 1020 N N . GLN A 1 136 ? 6.734 4.989 -7.233 1.00 88.81 136 GLN A N 1
ATOM 1021 C CA . GLN A 1 136 ? 6.557 5.786 -8.448 1.00 88.81 136 GLN A CA 1
ATOM 1022 C C . GLN A 1 136 ? 7.656 6.853 -8.598 1.00 88.81 136 GLN A C 1
ATOM 1024 O O . GLN A 1 136 ? 8.191 7.035 -9.693 1.00 88.81 136 GLN A O 1
ATOM 1029 N N . GLY A 1 137 ? 8.019 7.525 -7.501 1.00 88.62 137 GLY A N 1
ATOM 1030 C CA . GLY A 1 137 ? 9.130 8.476 -7.472 1.00 88.62 137 GLY A CA 1
ATOM 1031 C C . GLY A 1 137 ? 10.476 7.820 -7.783 1.00 88.62 137 GLY A C 1
ATOM 1032 O O . GLY A 1 137 ? 11.253 8.363 -8.561 1.00 88.62 137 GLY A O 1
ATOM 1033 N N . ALA A 1 138 ? 10.738 6.630 -7.243 1.00 90.81 138 ALA A N 1
ATOM 1034 C CA . ALA A 1 138 ? 11.982 5.900 -7.459 1.00 90.81 138 ALA A CA 1
ATOM 1035 C C . ALA A 1 138 ? 12.115 5.424 -8.909 1.00 90.81 138 ALA A C 1
ATOM 1037 O O . ALA A 1 138 ? 13.177 5.584 -9.507 1.00 90.81 138 ALA A O 1
ATOM 1038 N N . ILE A 1 139 ? 11.024 4.927 -9.504 1.00 87.25 139 ILE A N 1
ATOM 1039 C CA . ILE A 1 139 ? 10.974 4.577 -10.931 1.00 87.25 139 ILE A CA 1
ATOM 1040 C C . ILE A 1 139 ? 11.329 5.798 -11.778 1.00 87.25 139 ILE A C 1
ATOM 1042 O O . ILE A 1 139 ? 12.142 5.689 -12.692 1.00 87.25 139 ILE A O 1
ATOM 1046 N N . TRP A 1 140 ? 10.789 6.974 -11.447 1.00 86.94 140 TRP A N 1
ATOM 1047 C CA . TRP A 1 140 ? 11.159 8.208 -12.134 1.00 86.94 140 TRP A CA 1
ATOM 1048 C C . TRP A 1 140 ? 12.614 8.591 -11.915 1.00 86.94 140 TRP A C 1
ATOM 1050 O O . TRP A 1 140 ? 13.256 8.984 -12.884 1.00 86.94 140 TRP A O 1
ATOM 1060 N N . GLN A 1 141 ? 13.164 8.467 -10.706 1.00 88.00 141 GLN A N 1
ATOM 1061 C CA . GLN A 1 141 ? 14.576 8.779 -10.485 1.00 88.00 141 GLN A CA 1
ATOM 1062 C C . GLN A 1 141 ? 15.492 7.896 -11.341 1.00 88.00 141 GLN A C 1
ATOM 1064 O O . GLN A 1 141 ? 16.382 8.415 -12.014 1.00 88.00 141 GLN A O 1
ATOM 1069 N N . VAL A 1 142 ? 15.225 6.586 -11.381 1.00 85.44 142 VAL A N 1
ATOM 1070 C CA . VAL A 1 142 ? 15.983 5.624 -12.196 1.00 85.44 142 VAL A CA 1
ATOM 1071 C C . VAL A 1 142 ? 15.819 5.925 -13.686 1.00 85.44 142 VAL A C 1
ATOM 1073 O O . VAL A 1 142 ? 16.809 6.062 -14.400 1.00 85.44 142 VAL A O 1
ATOM 1076 N N . ALA A 1 143 ? 14.580 6.088 -14.156 1.00 79.69 143 ALA A N 1
ATOM 1077 C CA . ALA A 1 143 ? 14.296 6.299 -15.572 1.00 79.69 143 ALA A CA 1
ATOM 1078 C C . ALA A 1 143 ? 14.815 7.649 -16.087 1.00 79.69 143 ALA A C 1
ATOM 1080 O O . ALA A 1 143 ? 15.278 7.735 -17.215 1.00 79.69 143 ALA A O 1
ATOM 1081 N N . SER A 1 144 ? 14.740 8.709 -15.279 1.00 77.19 144 SER A N 1
ATOM 1082 C CA . SER A 1 144 ? 15.090 10.076 -15.691 1.00 77.19 144 SER A CA 1
ATOM 1083 C C . SER A 1 144 ? 16.523 10.487 -15.348 1.00 77.19 144 SER A C 1
ATOM 1085 O O . SER A 1 144 ? 16.987 11.523 -15.830 1.00 77.19 144 SER A O 1
ATOM 1087 N N . ASN A 1 145 ? 17.199 9.723 -14.480 1.00 79.56 145 ASN A N 1
ATOM 1088 C CA . ASN A 1 145 ? 18.455 10.101 -13.833 1.00 79.56 145 ASN A CA 1
ATOM 1089 C C . ASN A 1 145 ? 18.386 11.493 -13.165 1.00 79.56 145 ASN A C 1
ATOM 1091 O O . ASN A 1 145 ? 19.310 12.305 -13.271 1.00 79.56 145 ASN A O 1
ATOM 1095 N N . ARG A 1 146 ? 17.252 11.804 -12.522 1.00 81.94 146 ARG A N 1
ATOM 1096 C CA . ARG A 1 146 ? 17.008 13.055 -11.785 1.00 81.94 146 ARG A CA 1
ATOM 1097 C C . ARG A 1 146 ? 16.466 12.757 -10.403 1.00 81.94 146 ARG A C 1
ATOM 1099 O O . ARG A 1 146 ? 15.733 11.795 -10.229 1.00 81.94 146 ARG A O 1
ATOM 1106 N N . ASN A 1 147 ? 16.737 13.639 -9.449 1.00 85.69 147 ASN A N 1
ATOM 1107 C CA . ASN A 1 147 ? 16.137 13.518 -8.129 1.00 85.69 147 ASN A CA 1
ATOM 1108 C C . ASN A 1 147 ? 14.666 13.937 -8.170 1.00 85.69 147 ASN A C 1
ATOM 1110 O O . ASN A 1 147 ? 14.308 14.994 -8.692 1.00 85.69 147 ASN A O 1
ATOM 1114 N N . VAL A 1 148 ? 13.834 13.100 -7.567 1.00 85.12 148 VAL A N 1
ATOM 1115 C CA . VAL A 1 148 ? 12.465 13.424 -7.173 1.00 85.12 148 VAL A CA 1
ATOM 1116 C C . VAL A 1 148 ? 12.531 13.908 -5.733 1.00 85.12 148 VAL A C 1
ATOM 1118 O O . VAL A 1 148 ? 13.052 13.192 -4.885 1.00 85.12 148 VAL A O 1
ATOM 1121 N N . SER A 1 149 ? 12.020 15.108 -5.476 1.00 87.00 149 SER A N 1
ATOM 1122 C CA . SER A 1 149 ? 11.963 15.703 -4.143 1.00 87.00 149 SER A CA 1
ATOM 1123 C C . SER A 1 149 ? 10.587 16.289 -3.852 1.00 87.00 149 SER A C 1
ATOM 1125 O O . SER A 1 149 ? 9.790 16.556 -4.758 1.00 87.00 149 SER A O 1
ATOM 1127 N N . SER A 1 150 ? 10.309 16.494 -2.572 1.00 88.56 150 SER A N 1
ATOM 1128 C CA . SER A 1 150 ? 9.045 17.000 -2.058 1.00 88.56 150 SER A CA 1
ATOM 1129 C C . SER A 1 150 ? 9.286 17.916 -0.853 1.00 88.56 150 SER A C 1
ATOM 1131 O O . SER A 1 150 ? 10.415 18.240 -0.493 1.00 88.56 150 SER A O 1
ATOM 1133 N N . SER A 1 151 ? 8.210 18.385 -0.220 1.00 91.50 151 SER A N 1
ATOM 1134 C CA . SER A 1 151 ? 8.306 19.075 1.072 1.00 91.50 151 SER A CA 1
ATOM 1135 C C . SER A 1 151 ? 8.435 18.118 2.265 1.00 91.50 151 SER A C 1
ATOM 1137 O O . SER A 1 151 ? 8.557 18.584 3.396 1.00 91.50 151 SER A O 1
ATOM 1139 N N . ASP A 1 152 ? 8.354 16.805 2.041 1.00 89.81 152 ASP A N 1
ATOM 1140 C CA . ASP A 1 152 ? 8.441 15.764 3.063 1.00 89.81 152 ASP A CA 1
ATOM 1141 C C . ASP A 1 152 ? 9.770 15.010 2.923 1.00 89.81 152 ASP A C 1
ATOM 1143 O O . ASP A 1 152 ? 9.947 14.155 2.058 1.00 89.81 152 ASP A O 1
ATOM 1147 N N . SER A 1 153 ? 10.716 15.302 3.816 1.00 92.81 153 SER A N 1
ATOM 1148 C CA . SER A 1 153 ? 12.041 14.677 3.786 1.00 92.81 153 SER A CA 1
ATOM 1149 C C . SER A 1 153 ? 12.016 13.169 4.049 1.00 92.81 153 SER A C 1
ATOM 1151 O O . SER A 1 153 ? 12.952 12.470 3.665 1.00 92.81 153 SER A O 1
ATOM 1153 N N . SER A 1 154 ? 10.969 12.648 4.699 1.00 89.94 154 SER A N 1
ATOM 1154 C CA . SER A 1 154 ? 10.823 11.208 4.924 1.00 89.94 154 SER A CA 1
ATOM 1155 C C . SER A 1 154 ? 10.394 10.479 3.652 1.00 89.94 154 SER A C 1
ATOM 1157 O O . SER A 1 154 ? 10.875 9.376 3.387 1.00 89.94 154 SER A O 1
ATOM 1159 N N . PHE A 1 155 ? 9.552 11.121 2.837 1.00 91.06 155 PHE A N 1
ATOM 1160 C CA . PHE A 1 155 ? 9.217 10.655 1.496 1.00 91.06 155 PHE A CA 1
ATOM 1161 C C . PHE A 1 155 ? 10.449 10.679 0.591 1.00 91.06 155 PHE A C 1
ATOM 1163 O O . PHE A 1 155 ? 10.755 9.667 -0.033 1.00 91.06 155 PHE A O 1
ATOM 1170 N N . ASP A 1 156 ? 11.189 11.790 0.581 1.00 90.25 156 ASP A N 1
ATOM 1171 C CA . ASP A 1 156 ? 12.392 11.946 -0.244 1.00 90.25 156 ASP A CA 1
ATOM 1172 C C . ASP A 1 156 ? 13.438 10.875 0.095 1.00 90.25 156 ASP A C 1
ATOM 1174 O O . ASP A 1 156 ? 13.936 10.186 -0.793 1.00 90.25 156 ASP A O 1
ATOM 1178 N N . LEU A 1 157 ? 13.687 10.639 1.389 1.00 91.81 157 LEU A N 1
ATOM 1179 C CA . LEU A 1 157 ? 14.586 9.578 1.844 1.00 91.81 157 LEU A CA 1
ATOM 1180 C C . LEU A 1 157 ? 14.113 8.186 1.401 1.00 91.81 157 LEU A C 1
ATOM 1182 O O . LEU A 1 157 ? 14.934 7.338 1.058 1.00 91.81 157 LEU A O 1
ATOM 1186 N N . LEU A 1 158 ? 12.803 7.922 1.424 1.00 90.69 158 LEU A N 1
ATOM 1187 C CA . LEU A 1 158 ? 12.258 6.647 0.961 1.00 90.69 158 LEU A CA 1
ATOM 1188 C C . LEU A 1 158 ? 12.455 6.469 -0.549 1.00 90.69 158 LEU A C 1
ATOM 1190 O O . LEU A 1 158 ? 12.830 5.381 -0.979 1.00 90.69 158 LEU A O 1
ATOM 1194 N N . VAL A 1 159 ? 12.240 7.524 -1.338 1.00 91.25 159 VAL A N 1
ATOM 1195 C CA . VAL A 1 159 ? 12.493 7.512 -2.783 1.00 91.25 159 VAL A CA 1
ATOM 1196 C C . VAL A 1 159 ? 13.970 7.255 -3.072 1.00 91.25 159 VAL A C 1
ATOM 1198 O O . VAL A 1 159 ? 14.271 6.357 -3.854 1.00 91.25 159 VAL A O 1
ATOM 1201 N N . ASP A 1 160 ? 14.875 7.990 -2.424 1.00 91.06 160 ASP A N 1
ATOM 1202 C CA . ASP A 1 160 ? 16.324 7.870 -2.632 1.00 91.06 160 ASP A CA 1
ATOM 1203 C C . ASP A 1 160 ? 16.832 6.472 -2.257 1.00 91.06 160 ASP A C 1
ATOM 1205 O O . ASP A 1 160 ? 17.658 5.876 -2.947 1.00 91.06 160 ASP A O 1
ATOM 1209 N N . ASN A 1 161 ? 16.300 5.911 -1.173 1.00 89.81 161 ASN A N 1
ATOM 1210 C CA . ASN A 1 161 ? 16.592 4.548 -0.758 1.00 89.81 161 ASN A CA 1
ATOM 1211 C C . ASN A 1 161 ? 16.145 3.515 -1.806 1.00 89.81 161 ASN A C 1
ATOM 1213 O O . ASN A 1 161 ? 16.918 2.620 -2.155 1.00 89.81 161 ASN A O 1
ATOM 1217 N N . LEU A 1 162 ? 14.922 3.660 -2.327 1.00 89.00 162 LEU A N 1
ATOM 1218 C CA . LEU A 1 162 ? 14.357 2.779 -3.351 1.00 89.00 162 LEU A CA 1
ATOM 1219 C C . LEU A 1 162 ? 15.047 2.942 -4.716 1.00 89.00 162 LEU A C 1
ATOM 1221 O O . LEU A 1 162 ? 15.159 1.976 -5.455 1.00 89.00 162 LEU A O 1
ATOM 1225 N N . SER A 1 163 ? 15.525 4.127 -5.087 1.00 88.19 163 SER A N 1
ATOM 1226 C CA . SER A 1 163 ? 16.211 4.348 -6.372 1.00 88.19 163 SER A CA 1
ATOM 1227 C C . SER A 1 163 ? 17.707 4.002 -6.334 1.00 88.19 163 SER A C 1
ATOM 1229 O O . SER A 1 163 ? 18.363 3.929 -7.382 1.00 88.19 163 SER A O 1
ATOM 1231 N N . SER A 1 164 ? 18.257 3.791 -5.133 1.00 83.19 164 SER A N 1
ATOM 1232 C CA . SER A 1 164 ? 19.681 3.551 -4.909 1.00 83.19 164 SER A CA 1
ATOM 1233 C C . SER A 1 164 ? 20.213 2.277 -5.586 1.00 83.19 164 SER A C 1
ATOM 1235 O O . SER A 1 164 ? 19.487 1.371 -5.998 1.00 83.19 164 SER A O 1
ATOM 1237 N N . ALA A 1 165 ? 21.540 2.195 -5.722 1.00 61.53 165 ALA A N 1
ATOM 1238 C CA . ALA A 1 165 ? 22.205 1.094 -6.419 1.00 61.53 165 ALA A CA 1
ATOM 1239 C C . ALA A 1 165 ? 22.066 -0.280 -5.728 1.00 61.53 165 ALA A C 1
ATOM 1241 O O . ALA A 1 165 ? 22.195 -1.291 -6.413 1.00 61.53 165 ALA A O 1
ATOM 1242 N N . ASN A 1 166 ? 21.759 -0.324 -4.425 1.00 61.69 166 ASN A N 1
ATOM 1243 C CA . ASN A 1 166 ? 21.666 -1.549 -3.616 1.00 61.69 166 ASN A CA 1
ATOM 1244 C C . ASN A 1 166 ? 20.209 -1.896 -3.270 1.00 61.69 166 ASN A C 1
ATOM 1246 O O . ASN A 1 166 ? 19.845 -2.113 -2.117 1.00 61.69 166 ASN A O 1
ATOM 1250 N N . LEU A 1 167 ? 19.365 -1.953 -4.298 1.00 60.12 167 LEU A N 1
ATOM 1251 C CA . LEU A 1 167 ? 17.941 -2.289 -4.202 1.00 60.12 167 LEU A CA 1
ATOM 1252 C C . LEU A 1 167 ? 17.659 -3.631 -3.495 1.00 60.12 167 LEU A C 1
ATOM 1254 O O . LEU A 1 167 ? 16.622 -3.786 -2.855 1.00 60.12 167 LEU A O 1
ATOM 1258 N N . THR A 1 168 ? 18.600 -4.579 -3.544 1.00 56.03 168 THR A N 1
ATOM 1259 C CA . THR A 1 168 ? 18.487 -5.903 -2.909 1.00 56.03 168 THR A CA 1
ATOM 1260 C C . THR A 1 168 ? 18.316 -5.851 -1.390 1.00 56.03 168 THR A C 1
ATOM 1262 O O . THR A 1 168 ? 17.661 -6.727 -0.832 1.00 56.03 168 THR A O 1
ATOM 1265 N N . ASP A 1 169 ? 18.837 -4.817 -0.723 1.00 52.06 169 ASP A N 1
ATOM 1266 C CA . ASP A 1 169 ? 18.750 -4.678 0.738 1.00 52.06 169 ASP A CA 1
ATOM 1267 C C . ASP A 1 169 ? 17.362 -4.190 1.201 1.00 52.06 169 ASP A C 1
ATOM 1269 O O . ASP A 1 169 ? 16.988 -4.377 2.359 1.00 52.06 169 ASP A O 1
ATOM 1273 N N . PHE A 1 170 ? 16.564 -3.606 0.298 1.00 49.50 170 PHE A N 1
ATOM 1274 C CA . PHE A 1 170 ? 15.186 -3.176 0.571 1.00 49.50 170 PHE A CA 1
ATOM 1275 C C . PHE A 1 170 ? 14.140 -4.270 0.325 1.00 49.50 170 PHE A C 1
ATOM 1277 O O . PHE A 1 170 ? 13.032 -4.180 0.854 1.00 49.50 170 PHE A O 1
ATOM 1284 N N . PHE A 1 171 ? 14.490 -5.332 -0.407 1.00 51.97 171 PHE A N 1
ATOM 1285 C CA . PHE A 1 171 ? 13.627 -6.505 -0.623 1.00 51.97 171 PHE A CA 1
ATOM 1286 C C . PHE A 1 171 ? 13.681 -7.521 0.532 1.00 51.97 171 PHE A C 1
ATOM 1288 O O . PHE A 1 171 ? 13.118 -8.617 0.457 1.00 51.97 171 PHE A O 1
ATOM 1295 N N . VAL A 1 172 ? 14.311 -7.140 1.649 1.00 41.81 172 VAL A N 1
ATOM 1296 C CA . VAL A 1 172 ? 14.304 -7.898 2.902 1.00 41.81 172 VAL A CA 1
ATOM 1297 C C . VAL A 1 172 ? 12.877 -7.926 3.460 1.00 41.81 172 VAL A C 1
ATOM 1299 O O . VAL A 1 172 ? 12.386 -6.955 4.033 1.00 41.81 172 VAL A O 1
ATOM 1302 N N . GLY A 1 173 ? 12.198 -9.058 3.267 1.00 45.75 173 GLY A N 1
ATOM 1303 C CA . GLY A 1 173 ? 10.800 -9.259 3.664 1.00 45.75 173 GLY A CA 1
ATOM 1304 C C . GLY A 1 173 ? 9.963 -10.104 2.699 1.00 45.75 173 GLY A C 1
ATOM 1305 O O . GLY A 1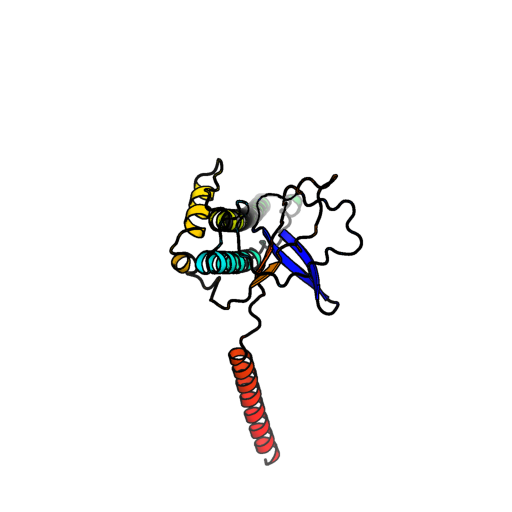 173 ? 8.808 -10.372 3.010 1.00 45.75 173 GLY A O 1
ATOM 1306 N N . GLY A 1 174 ? 10.520 -10.540 1.561 1.00 44.09 174 GLY A N 1
ATOM 1307 C CA . GLY A 1 174 ? 9.838 -11.441 0.617 1.00 44.09 174 GLY A CA 1
ATOM 1308 C C . GLY A 1 174 ? 8.984 -10.740 -0.446 1.00 44.09 174 GLY A C 1
ATOM 1309 O O . GLY A 1 174 ? 8.353 -11.411 -1.256 1.00 44.09 174 GLY A O 1
ATOM 1310 N N . TYR A 1 175 ? 8.979 -9.404 -0.481 1.00 43.75 175 TYR A N 1
ATOM 1311 C CA . TYR A 1 175 ? 8.406 -8.634 -1.585 1.00 43.75 175 TYR A CA 1
ATOM 1312 C C . TYR A 1 175 ? 9.495 -8.378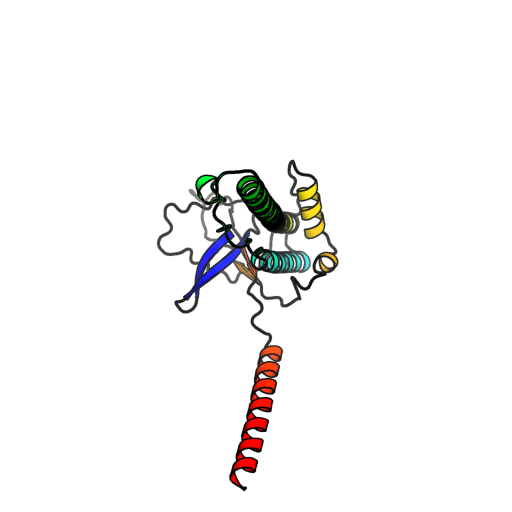 -2.633 1.00 43.75 175 TYR A C 1
ATOM 1314 O O . TYR A 1 175 ? 10.450 -7.657 -2.348 1.00 43.75 175 TYR A O 1
ATOM 1322 N N . GLY A 1 176 ? 9.348 -8.960 -3.827 1.00 47.91 176 GLY A N 1
ATOM 1323 C CA . GLY A 1 176 ? 10.306 -8.806 -4.930 1.00 47.91 176 GLY A CA 1
ATOM 1324 C C . GLY A 1 176 ? 11.293 -9.963 -5.110 1.00 47.91 176 GLY A C 1
ATOM 1325 O O . GLY A 1 176 ? 12.405 -9.722 -5.575 1.00 47.91 176 GLY A O 1
ATOM 1326 N N . ASP A 1 177 ? 10.912 -11.199 -4.756 1.00 42.19 177 ASP A N 1
ATOM 1327 C CA . ASP A 1 177 ? 11.721 -12.362 -5.136 1.00 42.19 177 ASP A CA 1
ATOM 1328 C C . ASP A 1 177 ? 11.727 -12.502 -6.668 1.00 42.19 177 ASP A C 1
ATOM 1330 O O . ASP A 1 177 ? 10.699 -12.348 -7.333 1.00 42.19 177 ASP A O 1
ATOM 1334 N N . GLY A 1 178 ? 12.930 -12.644 -7.217 1.00 46.50 178 GLY A N 1
ATOM 1335 C CA . GLY A 1 178 ? 13.289 -12.227 -8.569 1.00 46.50 178 G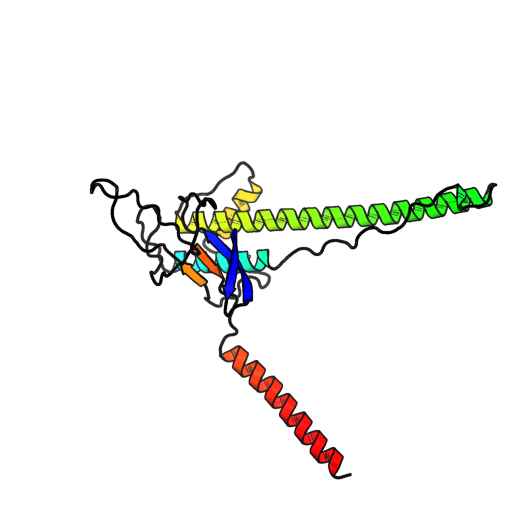LY A CA 1
ATOM 1336 C C . GLY A 1 178 ? 12.809 -13.138 -9.691 1.00 46.50 178 GLY A C 1
ATOM 1337 O O . GLY A 1 178 ? 13.642 -13.744 -10.360 1.00 46.50 178 GLY A O 1
ATOM 1338 N N . ASP A 1 179 ? 11.507 -13.131 -9.970 1.00 45.91 179 ASP A N 1
ATOM 1339 C CA . ASP A 1 179 ? 10.991 -13.543 -11.271 1.00 45.91 179 ASP A CA 1
ATOM 1340 C C . ASP A 1 179 ? 10.671 -12.327 -12.137 1.00 45.91 179 ASP A C 1
ATOM 1342 O O . ASP A 1 179 ? 9.786 -11.520 -11.858 1.00 45.91 179 ASP A O 1
ATOM 1346 N N . TYR A 1 180 ? 11.449 -12.214 -13.213 1.00 51.22 180 TYR A N 1
ATOM 1347 C CA . TYR A 1 180 ? 11.605 -11.115 -14.173 1.00 51.22 180 TYR A CA 1
ATOM 1348 C C . TYR A 1 180 ? 10.358 -10.802 -15.019 1.00 51.22 180 TYR A C 1
ATOM 1350 O O . TYR A 1 180 ? 10.456 -10.268 -16.125 1.00 51.22 180 TYR A O 1
ATOM 1358 N N . GLY A 1 181 ? 9.175 -11.141 -14.523 1.00 53.88 181 GLY A N 1
ATOM 1359 C CA . GLY A 1 181 ? 7.909 -10.846 -15.152 1.00 53.88 181 GLY A CA 1
ATOM 1360 C C . GLY A 1 181 ? 7.538 -9.383 -14.951 1.00 53.88 181 GLY A C 1
ATOM 1361 O O . GLY A 1 181 ? 6.793 -9.040 -14.035 1.00 53.88 181 GLY A O 1
ATOM 1362 N N . PHE A 1 182 ? 8.020 -8.505 -15.822 1.00 57.84 182 PHE A N 1
ATOM 1363 C CA . PHE A 1 182 ? 7.346 -7.238 -16.041 1.00 57.84 182 PHE A CA 1
ATOM 1364 C C . PHE A 1 182 ? 7.036 -7.074 -17.517 1.00 57.84 182 PHE A C 1
ATOM 1366 O O . PHE A 1 182 ? 7.853 -7.371 -18.386 1.00 57.84 182 PHE A O 1
ATOM 1373 N N . THR A 1 183 ? 5.828 -6.606 -17.802 1.00 55.88 183 THR A N 1
ATOM 1374 C CA . THR A 1 183 ? 5.508 -6.141 -19.146 1.00 55.88 183 THR A CA 1
ATOM 1375 C C . THR A 1 183 ? 5.767 -4.657 -19.151 1.00 55.88 183 THR A C 1
ATOM 1377 O O . THR A 1 183 ? 5.273 -3.922 -18.297 1.00 55.88 183 THR A O 1
ATOM 1380 N N . LEU A 1 184 ? 6.581 -4.226 -20.095 1.00 57.22 184 LEU A N 1
ATOM 1381 C CA . LEU A 1 184 ? 6.713 -2.825 -20.395 1.00 57.22 184 LEU A CA 1
ATOM 1382 C C . LEU A 1 184 ? 5.865 -2.538 -21.622 1.00 57.22 184 LEU A C 1
ATOM 1384 O O . LEU A 1 184 ? 5.913 -3.265 -22.609 1.00 57.22 184 LEU A O 1
ATOM 1388 N N . ILE A 1 185 ? 5.107 -1.462 -21.536 1.00 57.44 185 ILE A N 1
ATOM 1389 C CA . ILE A 1 185 ? 4.387 -0.908 -22.661 1.00 57.44 185 ILE A CA 1
ATOM 1390 C C . ILE A 1 185 ? 4.963 0.481 -22.880 1.00 57.44 185 ILE A C 1
ATOM 1392 O O . ILE A 1 185 ? 4.671 1.390 -22.104 1.00 57.44 185 ILE A O 1
ATOM 1396 N N . THR A 1 186 ? 5.796 0.655 -23.902 1.00 52.00 186 THR A N 1
ATOM 1397 C CA . THR A 1 186 ? 6.058 1.990 -24.447 1.00 52.00 186 THR A CA 1
ATOM 1398 C C . THR A 1 186 ? 4.959 2.307 -25.462 1.00 52.00 186 THR A C 1
ATOM 1400 O O . THR A 1 186 ? 4.272 1.408 -25.950 1.00 52.00 186 THR A O 1
ATOM 1403 N N . PRO A 1 187 ? 4.666 3.572 -25.771 1.00 44.72 187 PRO A N 1
ATOM 1404 C CA . PRO A 1 187 ? 3.724 3.834 -26.838 1.00 44.72 187 PRO A CA 1
ATOM 1405 C C . PRO A 1 187 ? 4.389 3.509 -28.174 1.00 44.72 187 PRO A C 1
ATOM 1407 O O . PRO A 1 187 ? 5.573 3.778 -28.386 1.00 44.72 187 PRO A O 1
ATOM 1410 N N . VAL A 1 188 ? 3.583 3.018 -29.114 1.00 39.56 188 VAL A N 1
ATOM 1411 C CA . VAL A 1 188 ? 3.954 2.979 -30.528 1.00 39.56 188 VAL A CA 1
ATOM 1412 C C . VAL A 1 188 ? 4.402 4.385 -30.922 1.00 39.56 188 VAL A C 1
ATOM 1414 O O . VAL A 1 188 ? 3.681 5.360 -30.702 1.00 39.56 188 VAL A O 1
ATOM 1417 N N . GLN A 1 189 ? 5.592 4.502 -31.504 1.00 42.88 189 GLN A N 1
ATOM 1418 C CA . GLN A 1 189 ? 6.125 5.749 -32.039 1.00 42.88 189 GLN A CA 1
ATOM 1419 C C . GLN A 1 189 ? 5.270 6.192 -33.246 1.00 42.88 189 GLN A C 1
ATOM 1421 O O . GLN A 1 189 ? 5.656 6.020 -34.401 1.00 42.88 189 GLN A O 1
ATOM 1426 N N . GLN A 1 190 ? 4.061 6.715 -33.019 1.00 42.44 190 GLN A N 1
ATOM 1427 C CA . GLN A 1 190 ? 3.152 7.101 -34.096 1.00 42.44 190 GLN A CA 1
ATOM 1428 C C . GLN A 1 190 ? 3.333 8.578 -34.467 1.00 42.44 190 GLN A C 1
ATOM 1430 O O . GLN A 1 190 ? 2.718 9.486 -33.921 1.00 42.44 190 GLN A O 1
ATOM 1435 N N . TYR A 1 191 ? 4.267 8.771 -35.400 1.00 39.16 191 TYR A N 1
ATOM 1436 C CA . TYR A 1 191 ? 4.231 9.682 -36.548 1.00 39.16 191 TYR A CA 1
ATOM 1437 C C . TYR A 1 191 ? 3.422 10.994 -36.460 1.00 39.16 191 TYR A C 1
ATOM 1439 O O . TYR A 1 191 ? 2.198 11.004 -36.499 1.00 39.16 191 TYR A O 1
ATOM 1447 N N . GLY A 1 192 ? 4.155 12.103 -36.629 1.00 38.16 192 GLY A N 1
ATOM 1448 C CA . GLY A 1 192 ? 3.684 13.284 -37.364 1.00 38.16 192 GLY A CA 1
ATOM 1449 C C . GLY A 1 192 ? 3.097 14.411 -36.517 1.00 38.16 192 GLY A C 1
ATOM 1450 O O . GLY A 1 192 ? 1.910 14.439 -36.222 1.00 38.16 192 GLY A O 1
ATOM 1451 N N . GLY A 1 193 ? 3.926 15.411 -36.206 1.00 39.94 193 GLY A N 1
ATOM 1452 C CA . GLY A 1 193 ? 3.461 16.689 -35.672 1.00 39.94 193 GLY A CA 1
ATOM 1453 C C . GLY A 1 193 ? 2.633 17.471 -36.699 1.00 39.94 193 GLY A C 1
ATOM 1454 O O . GLY A 1 193 ? 2.812 17.329 -37.913 1.00 39.94 193 GLY A O 1
ATOM 1455 N N . TRP A 1 194 ? 1.742 18.335 -36.208 1.00 39.06 194 TRP A N 1
ATOM 1456 C CA . TRP A 1 194 ? 1.000 19.291 -37.032 1.00 39.06 194 TRP A CA 1
ATOM 1457 C C . TRP A 1 194 ? 2.002 20.117 -37.868 1.00 39.06 194 TRP A C 1
ATOM 1459 O O . TRP A 1 194 ? 2.872 20.792 -37.320 1.00 39.06 194 TRP A O 1
ATOM 1469 N N . ASN A 1 195 ? 1.887 20.057 -39.201 1.00 48.16 195 ASN A N 1
ATOM 1470 C CA . ASN A 1 195 ? 2.720 20.759 -40.198 1.00 48.16 195 ASN A CA 1
ATOM 1471 C C . ASN A 1 195 ? 4.145 20.222 -40.450 1.00 48.16 195 ASN A C 1
ATOM 1473 O O . ASN A 1 195 ? 4.995 20.979 -40.919 1.00 48.16 195 ASN A O 1
ATOM 1477 N N . GLY A 1 196 ? 4.447 18.948 -40.174 1.00 46.16 196 GLY A N 1
ATOM 1478 C CA . GLY A 1 196 ? 5.739 18.359 -40.574 1.00 46.16 196 GLY A CA 1
ATOM 1479 C C . GLY A 1 196 ? 6.961 18.929 -39.838 1.00 46.16 196 GLY A C 1
ATOM 1480 O O . GLY A 1 196 ? 8.098 18.621 -40.190 1.00 46.16 196 GLY A O 1
ATOM 1481 N N . LYS A 1 197 ? 6.743 19.728 -38.787 1.00 51.44 197 LYS A N 1
ATOM 1482 C CA . LYS A 1 197 ? 7.735 19.967 -37.740 1.00 51.44 197 LYS A CA 1
ATOM 1483 C C . LYS A 1 197 ? 7.531 18.881 -36.690 1.00 51.44 197 LYS A C 1
ATOM 1485 O O . LYS A 1 197 ? 6.405 18.644 -36.262 1.00 51.4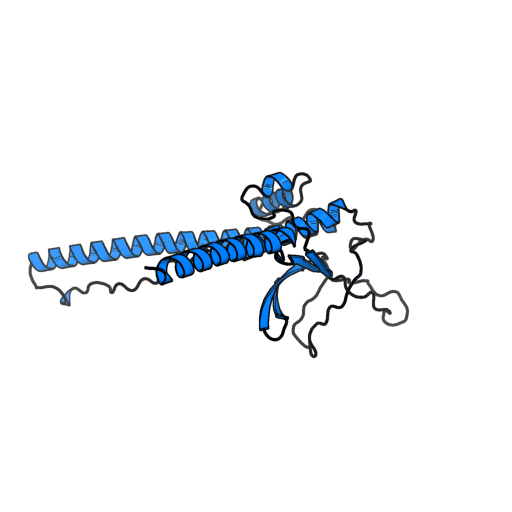4 197 LYS A O 1
ATOM 1490 N N . THR A 1 198 ? 8.616 18.183 -36.372 1.00 48.72 198 THR A N 1
ATOM 1491 C CA . THR A 1 198 ? 8.725 17.104 -35.378 1.00 48.72 198 THR A CA 1
ATOM 1492 C C . THR A 1 198 ? 7.721 17.249 -34.226 1.00 48.72 198 THR A C 1
ATOM 1494 O O . THR A 1 198 ? 7.704 18.311 -33.595 1.00 48.72 198 THR A O 1
ATOM 1497 N N . PRO A 1 199 ? 6.898 16.227 -33.926 1.00 48.31 199 PRO A N 1
ATOM 1498 C CA . PRO A 1 199 ? 6.061 16.261 -32.734 1.00 48.31 199 PRO A CA 1
ATOM 1499 C C . PRO A 1 199 ? 6.962 16.340 -31.493 1.00 48.31 199 PRO A C 1
ATOM 1501 O O . PRO A 1 199 ? 8.030 15.726 -31.470 1.00 48.31 199 PRO A O 1
ATOM 1504 N N . LEU A 1 200 ? 6.546 17.089 -30.463 1.00 48.06 200 LEU A N 1
ATOM 1505 C CA . LEU A 1 200 ? 7.109 16.900 -29.125 1.00 48.06 200 LEU A CA 1
ATOM 1506 C C . LEU A 1 200 ? 6.748 15.470 -28.721 1.00 48.06 200 LEU A C 1
ATOM 1508 O O . LEU A 1 200 ? 5.573 15.161 -28.536 1.00 48.06 200 LEU A O 1
ATOM 1512 N N . ALA A 1 201 ? 7.750 14.596 -28.707 1.00 48.09 201 ALA A N 1
ATOM 1513 C CA . ALA A 1 201 ? 7.608 13.191 -28.372 1.00 48.09 201 ALA A CA 1
ATOM 1514 C C . ALA A 1 201 ? 7.144 13.072 -26.916 1.00 48.09 201 ALA A C 1
ATOM 1516 O O . ALA A 1 201 ? 7.951 13.157 -25.999 1.00 48.09 201 ALA A O 1
ATOM 1517 N N . LEU A 1 202 ? 5.836 12.934 -26.703 1.00 47.59 202 LEU A N 1
ATOM 1518 C CA . LEU A 1 202 ? 5.299 12.521 -25.413 1.00 47.59 202 LEU A CA 1
ATOM 1519 C C . LEU A 1 202 ? 5.042 11.024 -25.500 1.00 47.59 202 LEU A C 1
ATOM 1521 O O . LEU A 1 202 ? 4.044 10.584 -26.069 1.00 47.59 202 LEU A O 1
ATOM 1525 N N . THR A 1 203 ? 5.998 10.248 -25.002 1.00 53.44 203 THR A N 1
ATOM 1526 C CA . T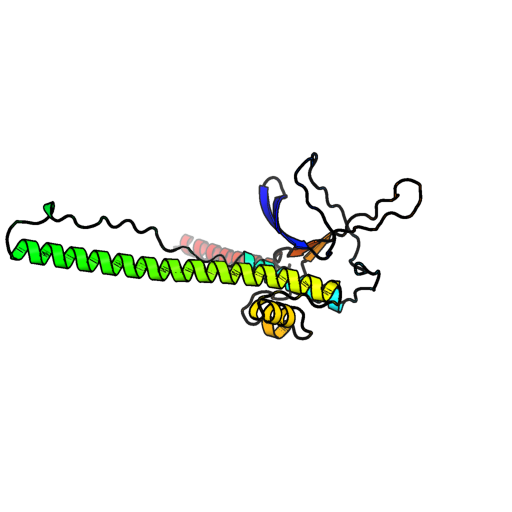HR A 1 203 ? 5.973 8.789 -25.030 1.00 53.44 203 THR A CA 1
ATOM 1527 C C . THR A 1 203 ? 5.664 8.248 -23.638 1.00 53.44 203 THR A C 1
ATOM 1529 O O . THR A 1 203 ? 6.561 7.856 -22.899 1.00 53.44 203 THR A O 1
ATOM 1532 N N . GLN A 1 204 ? 4.382 8.176 -23.278 1.00 59.12 204 GLN A N 1
ATOM 1533 C CA . GLN A 1 204 ? 3.974 7.566 -22.015 1.00 59.12 204 GLN A CA 1
ATOM 1534 C C . GLN A 1 204 ? 4.285 6.065 -21.989 1.00 59.12 204 GLN A C 1
ATOM 1536 O O . GLN A 1 204 ? 3.618 5.275 -22.654 1.00 59.12 204 GLN A O 1
ATOM 1541 N N . SER A 1 205 ? 5.275 5.687 -21.182 1.00 69.88 205 SER A N 1
ATOM 1542 C CA . SER A 1 205 ? 5.638 4.289 -20.954 1.00 69.88 205 SER A CA 1
ATOM 1543 C C . SER A 1 205 ? 5.135 3.801 -19.597 1.00 69.88 205 SER A C 1
ATOM 1545 O O . SER A 1 205 ? 5.180 4.543 -18.609 1.00 69.88 205 SER A O 1
ATOM 1547 N N . PHE A 1 206 ? 4.691 2.549 -19.546 1.00 74.25 206 PHE A N 1
ATOM 1548 C CA . PHE A 1 206 ? 4.231 1.866 -18.344 1.00 74.25 206 PHE A CA 1
ATOM 1549 C C . PHE A 1 206 ? 5.030 0.605 -18.084 1.00 74.25 206 PHE A C 1
ATOM 1551 O O . PHE A 1 206 ? 5.423 -0.091 -19.017 1.00 74.25 206 PHE A O 1
ATOM 1558 N N . VAL A 1 207 ? 5.191 0.279 -16.808 1.00 73.69 207 VAL A N 1
ATOM 1559 C CA . VAL A 1 207 ? 5.650 -1.033 -16.366 1.00 73.69 207 VAL A CA 1
ATOM 1560 C C . VAL A 1 207 ? 4.586 -1.677 -15.480 1.00 73.69 207 VAL A C 1
ATOM 1562 O O . VAL A 1 207 ? 4.022 -1.036 -14.589 1.00 73.69 207 VAL A O 1
ATOM 1565 N N . PHE A 1 208 ? 4.311 -2.949 -15.745 1.00 73.62 208 PHE A N 1
ATOM 1566 C CA . PHE A 1 208 ? 3.398 -3.793 -14.982 1.00 73.62 208 PHE A CA 1
ATOM 1567 C C . PHE A 1 208 ? 4.206 -4.894 -14.325 1.00 73.62 208 PHE A C 1
ATOM 1569 O O . PHE A 1 208 ? 4.986 -5.552 -15.011 1.00 73.62 208 PHE A O 1
ATOM 1576 N N . ALA A 1 209 ? 3.984 -5.146 -13.039 1.00 71.62 209 ALA A N 1
ATOM 1577 C CA . ALA A 1 209 ? 4.387 -6.422 -12.471 1.00 71.62 209 ALA A CA 1
ATOM 1578 C C . ALA A 1 209 ? 3.464 -7.484 -13.073 1.00 71.62 209 ALA A C 1
ATOM 1580 O O . ALA A 1 209 ? 2.257 -7.470 -12.831 1.00 71.62 209 ALA A O 1
ATOM 1581 N N . THR A 1 210 ? 3.990 -8.385 -13.899 1.00 62.69 210 THR A N 1
ATOM 1582 C CA . THR A 1 210 ? 3.217 -9.577 -14.234 1.00 62.69 210 THR A CA 1
ATOM 1583 C C . THR A 1 210 ? 3.383 -10.486 -13.038 1.00 62.69 210 THR A C 1
ATOM 1585 O O . THR A 1 210 ? 4.463 -11.048 -12.858 1.00 62.69 210 THR A O 1
ATOM 1588 N N . GLY A 1 211 ? 2.353 -10.548 -12.186 1.00 55.62 211 GLY A N 1
ATOM 1589 C CA . GLY A 1 211 ? 2.357 -11.407 -11.006 1.00 55.62 211 GLY A CA 1
ATOM 1590 C C . GLY A 1 211 ? 2.928 -12.763 -11.388 1.00 55.62 211 GLY A C 1
ATOM 1591 O O . GLY A 1 211 ? 2.523 -13.298 -12.422 1.00 55.62 211 GLY A O 1
ATOM 1592 N N . ALA A 1 212 ? 3.924 -13.223 -10.625 1.00 46.50 212 ALA A N 1
ATOM 1593 C CA . ALA A 1 212 ? 4.744 -14.378 -10.954 1.00 46.50 212 ALA A CA 1
ATOM 1594 C C . ALA A 1 212 ? 3.842 -15.524 -11.417 1.00 46.50 212 ALA A C 1
ATOM 1596 O O . ALA A 1 212 ? 3.196 -16.203 -10.614 1.00 46.50 212 ALA A O 1
ATOM 1597 N N . VAL A 1 213 ? 3.746 -15.707 -12.737 1.00 46.97 213 VAL A N 1
ATOM 1598 C CA . VAL A 1 213 ? 3.209 -16.942 -13.285 1.00 46.97 213 VAL A CA 1
ATOM 1599 C C . VAL A 1 213 ? 4.144 -17.985 -12.706 1.00 46.97 213 VAL A C 1
ATOM 1601 O O . VAL A 1 213 ? 5.347 -17.847 -12.935 1.00 46.97 213 VAL A O 1
ATOM 1604 N N . PRO A 1 214 ? 3.646 -18.958 -11.918 1.00 46.75 214 PRO A N 1
ATOM 1605 C CA . PRO A 1 214 ? 4.532 -19.880 -11.237 1.00 46.75 214 PRO A CA 1
ATOM 1606 C C . PRO A 1 214 ? 5.507 -20.431 -12.263 1.00 46.75 214 PRO A C 1
ATOM 1608 O O . PRO A 1 214 ? 5.077 -20.824 -13.354 1.00 46.75 214 PRO A O 1
ATOM 1611 N N . GLU A 1 215 ? 6.804 -20.389 -11.966 1.00 53.47 215 GLU A N 1
ATOM 1612 C CA . GLU A 1 215 ? 7.783 -20.902 -12.914 1.00 53.47 215 GLU A CA 1
ATOM 1613 C C . GLU A 1 215 ? 7.396 -22.334 -13.332 1.00 53.47 215 GLU A C 1
ATOM 1615 O O . GLU A 1 215 ? 6.763 -23.066 -12.555 1.00 53.47 215 GLU A O 1
ATOM 1620 N N . PRO A 1 216 ? 7.767 -22.796 -14.538 1.00 66.81 216 PRO A N 1
ATOM 1621 C CA . PRO A 1 216 ? 7.490 -24.167 -14.973 1.00 66.81 216 PRO A CA 1
ATOM 1622 C C . PRO A 1 216 ? 7.910 -25.239 -13.945 1.00 66.81 216 PRO A C 1
ATOM 1624 O O . PRO A 1 216 ? 7.264 -26.280 -13.822 1.00 66.81 216 PRO A O 1
ATOM 1627 N N . THR A 1 217 ? 8.956 -24.963 -13.164 1.00 65.69 217 THR A N 1
ATOM 1628 C CA . THR A 1 217 ? 9.438 -25.740 -12.009 1.00 65.69 217 THR A CA 1
ATOM 1629 C C . THR A 1 217 ? 8.430 -25.789 -10.858 1.00 65.69 217 THR A C 1
ATOM 1631 O O . THR A 1 217 ? 8.185 -26.865 -10.310 1.00 65.69 217 THR A O 1
ATOM 1634 N N . THR A 1 218 ? 7.783 -24.671 -10.528 1.00 73.19 218 THR A N 1
ATOM 1635 C CA . THR A 1 218 ? 6.716 -24.598 -9.518 1.00 73.19 218 THR A CA 1
ATOM 1636 C C . THR A 1 218 ? 5.479 -25.377 -9.959 1.00 73.19 218 THR A C 1
ATOM 1638 O O . THR A 1 218 ? 4.930 -26.155 -9.175 1.00 73.19 218 THR A O 1
ATOM 1641 N N . TRP A 1 219 ? 5.081 -25.277 -11.233 1.00 79.00 219 TRP A N 1
ATOM 1642 C CA . TRP A 1 219 ? 4.018 -26.129 -11.782 1.00 79.00 219 TRP A CA 1
ATOM 1643 C C . TRP A 1 219 ? 4.378 -27.611 -11.701 1.00 79.00 219 TRP A C 1
ATOM 1645 O O . TRP A 1 219 ? 3.556 -28.423 -11.275 1.00 79.00 219 TRP A O 1
ATOM 1655 N N . ALA A 1 220 ? 5.611 -27.971 -12.060 1.00 82.75 220 ALA A N 1
ATOM 1656 C CA . ALA A 1 220 ? 6.084 -29.346 -11.973 1.00 82.75 220 ALA A CA 1
ATOM 1657 C C . ALA A 1 220 ? 6.063 -29.869 -10.528 1.00 82.75 220 ALA A C 1
ATOM 1659 O O . ALA A 1 220 ? 5.630 -30.999 -10.301 1.00 82.75 220 ALA A O 1
ATOM 1660 N N . LEU A 1 221 ? 6.455 -29.050 -9.548 1.00 84.38 221 LEU A N 1
ATOM 1661 C CA . LEU A 1 221 ? 6.393 -29.385 -8.123 1.00 84.38 221 LEU A CA 1
ATOM 1662 C C . LEU A 1 221 ? 4.958 -29.581 -7.631 1.00 84.38 221 LEU A C 1
ATOM 1664 O O . LEU A 1 221 ? 4.688 -30.561 -6.936 1.00 84.38 221 LEU A O 1
ATOM 1668 N N . LEU A 1 222 ? 4.023 -28.710 -8.020 1.00 88.88 222 LEU A N 1
ATOM 1669 C CA . LEU A 1 222 ? 2.607 -28.865 -7.677 1.00 88.88 222 LEU A CA 1
ATOM 1670 C C . LEU A 1 222 ? 2.024 -30.138 -8.299 1.00 88.88 222 LEU A C 1
ATOM 1672 O O . LEU A 1 222 ? 1.381 -30.928 -7.606 1.00 88.88 222 LEU A O 1
ATOM 1676 N N . ILE A 1 223 ? 2.302 -30.392 -9.580 1.00 90.31 223 ILE A N 1
ATOM 1677 C CA . ILE A 1 223 ? 1.860 -31.607 -10.277 1.00 90.31 223 ILE A CA 1
ATOM 1678 C C . ILE A 1 223 ? 2.463 -32.854 -9.624 1.00 90.31 223 ILE A C 1
ATOM 1680 O O . ILE A 1 223 ? 1.748 -33.830 -9.397 1.00 90.31 223 ILE A O 1
ATOM 1684 N N . ALA A 1 224 ? 3.750 -32.833 -9.276 1.00 92.94 224 ALA A N 1
ATOM 1685 C CA . ALA A 1 224 ? 4.412 -33.940 -8.596 1.00 92.94 224 ALA A CA 1
ATOM 1686 C C . ALA A 1 224 ? 3.844 -34.167 -7.185 1.00 92.94 224 ALA A C 1
ATOM 1688 O O . ALA A 1 224 ? 3.582 -35.310 -6.811 1.00 92.94 224 ALA A O 1
ATOM 1689 N N . GLY A 1 225 ? 3.592 -33.099 -6.424 1.00 93.12 225 GLY A N 1
ATOM 1690 C CA . GLY A 1 225 ? 3.014 -33.158 -5.082 1.00 93.12 225 GLY A CA 1
ATOM 1691 C C . GLY A 1 225 ? 1.593 -33.723 -5.085 1.00 93.12 225 GLY A C 1
ATOM 1692 O O . GLY A 1 225 ? 1.317 -34.726 -4.421 1.00 93.12 225 GLY A O 1
ATOM 1693 N N . PHE A 1 226 ? 0.696 -33.145 -5.890 1.00 95.25 226 PHE A N 1
ATOM 1694 C CA . PHE A 1 226 ? -0.683 -33.628 -6.013 1.00 95.25 226 PHE A CA 1
ATOM 1695 C C . PHE A 1 226 ? -0.760 -35.006 -6.679 1.00 95.25 226 PHE A C 1
ATOM 1697 O O . PHE A 1 226 ? -1.553 -35.854 -6.261 1.00 95.25 226 PHE A O 1
ATOM 1704 N N . GLY A 1 227 ? 0.094 -35.273 -7.669 1.00 93.31 227 GLY A N 1
ATOM 1705 C CA . GLY A 1 227 ? 0.223 -36.582 -8.305 1.00 93.31 227 GLY A CA 1
ATOM 1706 C C . GLY A 1 227 ? 0.680 -37.659 -7.320 1.00 93.31 227 GLY A C 1
ATOM 1707 O O . GLY A 1 227 ? 0.085 -38.738 -7.264 1.00 93.31 227 GLY A O 1
ATOM 1708 N N . GLY A 1 228 ? 1.677 -37.351 -6.488 1.00 93.75 228 GLY A N 1
ATOM 1709 C CA . GLY A 1 228 ? 2.183 -38.227 -5.433 1.00 93.75 228 GLY A CA 1
ATOM 1710 C C . GLY A 1 228 ? 1.134 -38.520 -4.360 1.00 93.75 228 GLY A C 1
ATOM 1711 O O . GLY A 1 228 ? 0.863 -39.687 -4.065 1.00 93.75 228 GLY A O 1
ATOM 1712 N N . ALA A 1 229 ? 0.472 -37.484 -3.836 1.00 94.06 229 ALA A N 1
ATOM 1713 C CA . ALA A 1 229 ? -0.616 -37.636 -2.870 1.00 94.06 229 ALA A CA 1
ATOM 1714 C C . ALA A 1 229 ? -1.780 -38.467 -3.447 1.00 94.06 229 ALA A C 1
ATOM 1716 O O . ALA A 1 229 ? -2.273 -39.402 -2.809 1.00 94.06 229 ALA A O 1
ATOM 1717 N N . GLY A 1 230 ? -2.171 -38.196 -4.697 1.00 92.88 230 GLY A N 1
ATOM 1718 C CA . GLY A 1 230 ? -3.197 -38.958 -5.407 1.00 92.88 230 GLY A CA 1
ATOM 1719 C C . GLY A 1 230 ? -2.825 -40.432 -5.602 1.00 92.88 230 GLY A C 1
ATOM 1720 O O . GLY A 1 230 ? -3.671 -41.313 -5.417 1.00 92.88 230 GLY A O 1
ATOM 1721 N N . ALA A 1 231 ? -1.565 -40.732 -5.929 1.00 93.31 231 ALA A N 1
ATOM 1722 C CA . ALA A 1 231 ? -1.074 -42.103 -6.065 1.00 93.31 231 ALA A CA 1
ATOM 1723 C C . ALA A 1 231 ? -1.121 -42.870 -4.732 1.00 93.31 231 ALA A C 1
ATOM 1725 O O . ALA A 1 231 ? -1.562 -44.024 -4.698 1.00 93.31 231 ALA A O 1
ATOM 1726 N N . MET A 1 232 ? -0.741 -42.224 -3.625 1.00 92.75 232 MET A N 1
ATOM 1727 C CA . MET A 1 232 ? -0.803 -42.825 -2.288 1.00 92.75 232 MET A CA 1
ATOM 1728 C C . MET A 1 232 ? -2.242 -43.128 -1.856 1.00 92.75 232 MET A C 1
ATOM 1730 O O . MET A 1 232 ? -2.526 -44.243 -1.412 1.00 92.75 232 MET A O 1
ATOM 1734 N N . LEU A 1 233 ? -3.174 -42.194 -2.071 1.00 92.88 233 LEU A N 1
ATOM 1735 C CA . LEU A 1 233 ? -4.595 -42.402 -1.770 1.00 92.88 233 LEU A CA 1
ATOM 1736 C C . LEU A 1 233 ? -5.198 -43.543 -2.604 1.00 92.88 233 LEU A C 1
ATOM 1738 O O . LEU A 1 233 ? -5.949 -44.370 -2.084 1.00 92.88 233 LEU A O 1
ATOM 1742 N N . ARG A 1 234 ? -4.835 -43.654 -3.890 1.00 91.56 234 ARG A N 1
ATOM 1743 C CA . ARG A 1 234 ? -5.263 -44.782 -4.740 1.00 91.56 234 ARG A CA 1
ATOM 1744 C C . ARG A 1 234 ? -4.716 -46.119 -4.237 1.00 91.56 234 ARG A C 1
ATOM 1746 O O . ARG A 1 234 ? -5.444 -47.111 -4.269 1.00 91.56 234 ARG A O 1
ATOM 1753 N N . ARG A 1 235 ? -3.470 -46.160 -3.749 1.00 90.31 235 ARG A N 1
ATOM 1754 C CA . ARG A 1 235 ? -2.881 -47.371 -3.153 1.00 90.31 235 ARG A CA 1
ATOM 1755 C C . ARG A 1 235 ? -3.618 -47.785 -1.879 1.00 90.31 235 ARG A C 1
ATOM 1757 O O . ARG A 1 235 ? -3.948 -48.958 -1.748 1.00 90.31 235 ARG A O 1
ATOM 1764 N N . GLN A 1 236 ? -3.924 -46.845 -0.985 1.00 89.12 236 GLN A N 1
ATOM 1765 C CA . GLN A 1 236 ? -4.661 -47.146 0.249 1.00 89.12 236 GLN A CA 1
ATOM 1766 C C . GLN A 1 236 ? -6.066 -47.692 -0.028 1.00 89.12 236 GLN A C 1
ATOM 1768 O O . GLN A 1 236 ? -6.457 -48.689 0.570 1.00 89.12 236 GLN A O 1
ATOM 1773 N N . ARG A 1 237 ? -6.801 -47.116 -0.990 1.00 88.31 237 ARG A N 1
ATOM 1774 C CA . ARG A 1 237 ? -8.146 -47.606 -1.350 1.00 88.31 237 ARG A CA 1
ATOM 1775 C C . ARG A 1 237 ? -8.135 -49.037 -1.893 1.00 88.31 237 ARG A C 1
ATOM 1777 O O . ARG A 1 237 ? -9.052 -49.789 -1.595 1.00 88.31 237 ARG A O 1
ATOM 1784 N N . ARG A 1 238 ? -7.093 -49.430 -2.637 1.00 87.31 238 ARG A N 1
ATOM 1785 C CA . ARG A 1 238 ? -6.929 -50.817 -3.116 1.00 87.31 238 ARG A CA 1
ATOM 1786 C C . ARG A 1 238 ? -6.629 -51.802 -1.989 1.00 87.31 238 ARG A C 1
ATOM 1788 O O . ARG A 1 238 ? -7.019 -52.954 -2.086 1.00 87.31 238 ARG A O 1
ATOM 1795 N N . LEU A 1 239 ? -5.936 -51.362 -0.941 1.00 82.75 239 LEU A N 1
ATOM 1796 C CA . LEU A 1 239 ? -5.670 -52.200 0.229 1.00 82.75 239 LEU A CA 1
ATOM 1797 C C . LEU A 1 239 ? -6.917 -52.338 1.114 1.00 82.75 239 LEU A C 1
ATOM 1799 O O . LEU A 1 239 ? -7.156 -53.410 1.654 1.00 82.75 239 LEU A O 1
ATOM 1803 N N . ALA A 1 240 ? -7.741 -51.292 1.201 1.00 74.44 240 ALA A N 1
ATOM 1804 C CA . ALA A 1 240 ? -8.995 -51.314 1.953 1.00 74.44 240 ALA A CA 1
ATOM 1805 C C . ALA A 1 240 ? -10.111 -52.151 1.295 1.00 74.44 240 ALA A C 1
ATOM 1807 O O . ALA A 1 240 ? -11.047 -52.532 1.981 1.00 74.44 240 ALA A O 1
ATOM 1808 N N . SER A 1 241 ? -10.033 -52.444 -0.009 1.00 67.56 241 SER A N 1
ATOM 1809 C CA . SER A 1 241 ? -11.020 -53.272 -0.726 1.00 67.56 241 SER A CA 1
ATOM 1810 C C . SER A 1 241 ? -10.677 -54.770 -0.781 1.00 67.56 241 SER A C 1
ATOM 1812 O O . SER A 1 241 ? -11.349 -55.512 -1.490 1.00 67.56 241 SER A O 1
ATOM 1814 N N . VAL A 1 242 ? -9.590 -55.199 -0.128 1.00 62.00 242 VAL A N 1
ATOM 1815 C CA . VAL A 1 242 ? -9.128 -56.606 -0.070 1.00 62.00 242 VAL A CA 1
ATOM 1816 C C . VAL A 1 242 ? -9.305 -57.201 1.343 1.00 62.00 242 VAL A C 1
ATOM 1818 O O . VAL A 1 242 ? -8.994 -58.369 1.560 1.00 62.00 242 VAL A O 1
ATOM 1821 N N . ALA A 1 243 ? -9.839 -56.419 2.287 1.00 49.66 243 ALA A N 1
ATOM 1822 C CA . ALA A 1 243 ? -10.294 -56.861 3.607 1.00 49.66 243 ALA A CA 1
ATOM 1823 C C . ALA A 1 243 ? -11.824 -56.961 3.626 1.00 49.66 243 ALA A C 1
ATOM 1825 O O . ALA A 1 243 ? -12.334 -57.875 4.309 1.00 49.66 243 ALA A O 1
#